Protein AF-0000000066456405 (afdb_homodimer)

Sequence (194 aa):
MWIGWLEFDVLLGDVRSLKQKRSVTRPLVAELQRKFSVSAAETGSHDLYRRAGIGVAVVSGDRSHAVDVLDNAERLVAAHPEFELLSVRRGLHRTDDMWIGWLEFDVLLGDVRSLKQKRSVTRPLVAELQRKFSVSAAETGSHDLYRRAGIGVAVVSGDRSHAVDVLDNAERLVAAHPEFELLSVRRGLHRTDD

Foldseek 3Di:
DKKKKKKFKKFFDPFDDLVSLCVVVVVLQVCLCVVQVWHKDFDDPSVPRGITIMMTMDDDPDQVSRVVSVVVSVVSQCPDPRIHTDDMDMDMDDPVD/DKKKKKKFKKFFDPWDDLVSLCVVVVVLQVCLCVVQVWHKDFDDPSVPRGITIMMTMDDDPDQVSRVVSVVVNVVSQCPDPRIHTPDMDMDMDDPVD

pLDDT: mean 97.07, std 3.23, range [73.56, 98.94]

Structure (mmCIF, N/CA/C/O backbone):
data_AF-0000000066456405-model_v1
#
loop_
_entity.id
_entity.type
_entity.pdbx_description
1 polymer 'DUF503 domain-containing protein'
#
loop_
_atom_site.group_PDB
_atom_site.id
_atom_site.type_symbol
_atom_site.label_atom_id
_atom_site.label_alt_id
_atom_site.label_comp_id
_atom_site.label_asym_id
_atom_site.label_entity_id
_atom_site.label_seq_id
_atom_site.pdbx_PDB_ins_code
_atom_site.Cartn_x
_atom_site.Cartn_y
_atom_site.Cartn_z
_atom_site.occupancy
_atom_site.B_iso_or_equiv
_atom_site.auth_seq_id
_atom_site.auth_comp_id
_atom_site.auth_asym_id
_atom_site.auth_atom_id
_atom_site.pdbx_PDB_model_num
ATOM 1 N N . MET A 1 1 ? -3.396 5.125 12.961 1 96.81 1 MET A N 1
ATOM 2 C CA . MET A 1 1 ? -3.549 4.668 11.578 1 96.81 1 MET A CA 1
ATOM 3 C C . MET A 1 1 ? -3.764 3.158 11.531 1 96.81 1 MET A C 1
ATOM 5 O O . MET A 1 1 ? -3.172 2.416 12.32 1 96.81 1 MET A O 1
ATOM 9 N N . TRP A 1 2 ? -4.727 2.707 10.609 1 98.19 2 TRP A N 1
ATOM 10 C CA . TRP A 1 2 ? -4.949 1.286 10.367 1 98.19 2 TRP A CA 1
ATOM 11 C C . TRP A 1 2 ? -4.082 0.788 9.219 1 98.19 2 TRP A C 1
ATOM 13 O O . TRP A 1 2 ? -3.947 1.467 8.195 1 98.19 2 TRP A O 1
ATOM 23 N N . ILE A 1 3 ? -3.512 -0.379 9.383 1 98.5 3 ILE A N 1
ATOM 24 C CA . ILE A 1 3 ? -2.801 -1.082 8.32 1 98.5 3 ILE A CA 1
ATOM 25 C C . ILE A 1 3 ? -3.438 -2.451 8.086 1 98.5 3 ILE A C 1
ATOM 27 O O . ILE A 1 3 ? -3.609 -3.229 9.031 1 98.5 3 ILE A O 1
ATOM 31 N N . GLY A 1 4 ? -3.838 -2.703 6.941 1 98.75 4 GLY A N 1
ATOM 32 C CA . GLY A 1 4 ? -4.332 -4.012 6.539 1 98.75 4 GLY A CA 1
ATOM 33 C C . GLY A 1 4 ? -3.477 -4.668 5.473 1 98.75 4 GLY A C 1
ATOM 34 O O . GLY A 1 4 ? -2.828 -3.984 4.68 1 98.75 4 GLY A O 1
ATOM 35 N N . TRP A 1 5 ? -3.496 -5.98 5.516 1 98.75 5 TRP A N 1
ATOM 36 C CA . TRP A 1 5 ? -2.75 -6.676 4.473 1 98.75 5 TRP A CA 1
ATOM 37 C C . TRP A 1 5 ? -3.393 -8.016 4.141 1 98.75 5 TRP A C 1
ATOM 39 O O . TRP A 1 5 ? -4.164 -8.555 4.938 1 98.75 5 TRP A O 1
ATOM 49 N N . LEU A 1 6 ? -3.162 -8.461 2.947 1 98.81 6 LEU A N 1
ATOM 50 C CA . LEU A 1 6 ? -3.492 -9.789 2.432 1 98.81 6 LEU A CA 1
ATOM 51 C C . LEU A 1 6 ? -2.256 -10.477 1.862 1 98.81 6 LEU A C 1
ATOM 53 O O . LEU A 1 6 ? -1.406 -9.828 1.248 1 98.81 6 LEU A O 1
ATOM 57 N N . GLU A 1 7 ? -2.156 -11.703 2.09 1 98.81 7 GLU A N 1
ATOM 58 C CA . GLU A 1 7 ? -1.188 -12.578 1.432 1 98.81 7 GLU A CA 1
ATOM 59 C C . GLU A 1 7 ? -1.88 -13.75 0.739 1 98.81 7 GLU A C 1
ATOM 61 O O . GLU A 1 7 ? -2.453 -14.617 1.4 1 98.81 7 GLU A O 1
ATOM 66 N N . PHE A 1 8 ? -1.771 -13.773 -0.572 1 98.75 8 PHE A N 1
ATOM 67 C CA . PHE A 1 8 ? -2.41 -14.812 -1.374 1 98.75 8 PHE A CA 1
ATOM 68 C C . PHE A 1 8 ? -1.399 -15.867 -1.806 1 98.75 8 PHE A C 1
ATOM 70 O O . PHE A 1 8 ? -0.26 -15.539 -2.143 1 98.75 8 PHE A O 1
ATOM 77 N N . ASP A 1 9 ? -1.864 -17.078 -1.801 1 98.62 9 ASP A N 1
ATOM 78 C CA . ASP A 1 9 ? -1.237 -18.172 -2.537 1 98.62 9 ASP A CA 1
ATOM 79 C C . ASP A 1 9 ? -2.094 -18.594 -3.727 1 98.62 9 ASP A C 1
ATOM 81 O O . ASP A 1 9 ? -3.24 -19.016 -3.555 1 98.62 9 ASP A O 1
ATOM 85 N N . VAL A 1 10 ? -1.478 -18.531 -4.949 1 98.5 10 VAL A N 1
ATOM 86 C CA . VAL A 1 10 ? -2.305 -18.781 -6.125 1 98.5 10 VAL A CA 1
ATOM 87 C C . VAL A 1 10 ? -1.61 -19.781 -7.043 1 98.5 10 VAL A C 1
ATOM 89 O O . VAL A 1 10 ? -0.38 -19.812 -7.117 1 98.5 10 VAL A O 1
ATOM 92 N N . LEU A 1 11 ? -2.363 -20.562 -7.664 1 98.25 11 LEU A N 1
ATOM 93 C CA . LEU A 1 11 ? -1.929 -21.5 -8.695 1 98.25 11 LEU A CA 1
ATOM 94 C C . LEU A 1 11 ? -2.207 -20.938 -10.086 1 98.25 11 LEU A C 1
ATOM 96 O O . LEU A 1 11 ? -3.309 -20.453 -10.359 1 98.25 11 LEU A O 1
ATOM 100 N N . LEU A 1 12 ? -1.153 -20.953 -10.875 1 96.31 12 LEU A N 1
ATOM 101 C CA . LEU A 1 12 ? -1.3 -20.5 -12.258 1 96.31 12 LEU A CA 1
ATOM 102 C C . LEU A 1 12 ? -1.563 -21.672 -13.188 1 96.31 12 LEU A C 1
ATOM 104 O O . LEU A 1 12 ? -1.158 -22.797 -12.906 1 96.31 12 LEU A O 1
ATOM 108 N N . GLY A 1 13 ? -2.256 -21.438 -14.266 1 91.69 13 GLY A N 1
ATOM 109 C CA . GLY A 1 13 ? -2.59 -22.453 -15.242 1 91.69 13 GLY A CA 1
ATOM 110 C C . GLY A 1 13 ? -1.395 -22.922 -16.062 1 91.69 13 GLY A C 1
ATOM 111 O O . GLY A 1 13 ? -0.366 -23.297 -15.508 1 91.69 13 GLY A O 1
ATOM 112 N N . ASP A 1 14 ? -1.433 -22.812 -17.375 1 92.44 14 ASP A N 1
ATOM 113 C CA . ASP A 1 14 ? -0.448 -23.375 -18.312 1 92.44 14 ASP A CA 1
ATOM 114 C C . ASP A 1 14 ? 0.722 -22.406 -18.5 1 92.44 14 ASP A C 1
ATOM 116 O O . ASP A 1 14 ? 0.883 -21.828 -19.578 1 92.44 14 ASP A O 1
ATOM 120 N N . VAL A 1 15 ? 1.498 -22.25 -17.516 1 96.12 15 VAL A N 1
ATOM 121 C CA . VAL A 1 15 ? 2.697 -21.422 -17.531 1 96.12 15 VAL A CA 1
ATOM 122 C C . VAL A 1 15 ? 3.939 -22.312 -17.469 1 96.12 15 VAL A C 1
ATOM 124 O O . VAL A 1 15 ? 4.016 -23.234 -16.641 1 96.12 15 VAL A O 1
ATOM 127 N N . ARG A 1 16 ? 4.953 -22.016 -18.297 1 96.19 16 ARG A N 1
ATOM 128 C CA . ARG A 1 16 ? 6.078 -22.938 -18.422 1 96.19 16 ARG A CA 1
ATOM 129 C C . ARG A 1 16 ? 7.406 -22.203 -18.312 1 96.19 16 ARG A C 1
ATOM 131 O O . ARG A 1 16 ? 8.469 -22.781 -18.562 1 96.19 16 ARG A O 1
ATOM 138 N N . SER A 1 17 ? 7.32 -20.922 -18.047 1 97.19 17 SER A N 1
ATOM 139 C CA . SER A 1 17 ? 8.531 -20.141 -17.844 1 97.19 17 SER A CA 1
ATOM 140 C C . SER A 1 17 ? 8.289 -18.984 -16.875 1 97.19 17 SER A C 1
ATOM 142 O O . SER A 1 17 ? 7.145 -18.594 -16.641 1 97.19 17 SER A O 1
ATOM 144 N N . LEU A 1 18 ? 9.375 -18.484 -16.375 1 96.56 18 LEU A N 1
ATOM 145 C CA . LEU A 1 18 ? 9.266 -17.344 -15.461 1 96.56 18 LEU A CA 1
ATOM 146 C C . LEU A 1 18 ? 8.781 -16.109 -16.203 1 96.56 18 LEU A C 1
ATOM 148 O O . LEU A 1 18 ? 8.07 -15.273 -15.641 1 96.56 18 LEU A O 1
ATOM 152 N N . LYS A 1 19 ? 9.258 -16.031 -17.422 1 96.75 19 LYS A N 1
ATOM 153 C CA . LYS A 1 19 ? 8.789 -14.922 -18.25 1 96.75 19 LYS A CA 1
ATOM 154 C C . LYS A 1 19 ? 7.27 -14.969 -18.406 1 96.75 19 LYS A C 1
ATOM 156 O O . LYS A 1 19 ? 6.598 -13.938 -18.281 1 96.75 19 LYS A O 1
ATOM 161 N N . GLN A 1 20 ? 6.734 -16.141 -18.703 1 97.06 20 GLN A N 1
ATOM 162 C CA . GLN A 1 20 ? 5.289 -16.297 -18.812 1 97.06 20 GLN A CA 1
ATOM 163 C C . GLN A 1 20 ? 4.594 -16.031 -17.484 1 97.06 20 GLN A C 1
ATOM 165 O O . GLN A 1 20 ? 3.529 -15.414 -17.453 1 97.06 20 GLN A O 1
ATOM 170 N N . LYS A 1 21 ? 5.152 -16.531 -16.422 1 97.31 21 LYS A N 1
ATOM 171 C CA . LYS A 1 21 ? 4.609 -16.25 -15.102 1 97.31 21 LYS A CA 1
ATOM 172 C C . LYS A 1 21 ? 4.441 -14.75 -14.875 1 97.31 21 LYS A C 1
ATOM 174 O O . LYS A 1 21 ? 3.367 -14.297 -14.469 1 97.31 21 LYS A O 1
ATOM 179 N N . ARG A 1 22 ? 5.461 -14 -15.18 1 96.62 22 ARG A N 1
ATOM 180 C CA . ARG A 1 22 ? 5.434 -12.555 -14.992 1 96.62 22 ARG A CA 1
ATOM 181 C C . ARG A 1 22 ? 4.352 -11.906 -15.844 1 96.62 22 ARG A C 1
ATOM 183 O O . ARG A 1 22 ? 3.707 -10.945 -15.422 1 96.62 22 ARG A O 1
ATOM 190 N N . SER A 1 23 ? 4.137 -12.43 -17 1 96.88 23 SER A N 1
ATOM 191 C CA . SER A 1 23 ? 3.162 -11.867 -17.922 1 96.88 23 SER A CA 1
ATOM 192 C C . SER A 1 23 ? 1.738 -12.047 -17.422 1 96.88 23 SER A C 1
ATOM 194 O O . SER A 1 23 ? 0.821 -11.344 -17.844 1 96.88 23 SER A O 1
ATOM 196 N N . VAL A 1 24 ? 1.562 -12.961 -16.516 1 95.88 24 VAL A N 1
ATOM 197 C CA . VAL A 1 24 ? 0.235 -13.211 -15.969 1 95.88 24 VAL A CA 1
ATOM 198 C C . VAL A 1 24 ? 0.09 -12.508 -14.625 1 95.88 24 VAL A C 1
ATOM 200 O O . VAL A 1 24 ? -0.979 -11.984 -14.297 1 95.88 24 VAL A O 1
ATOM 203 N N . THR A 1 25 ? 1.149 -12.461 -13.844 1 97.44 25 THR A N 1
ATOM 204 C CA . THR A 1 25 ? 1.05 -11.914 -12.492 1 97.44 25 THR A CA 1
ATOM 205 C C . THR A 1 25 ? 1.091 -10.391 -12.516 1 97.44 25 THR A C 1
ATOM 207 O O . THR A 1 25 ? 0.423 -9.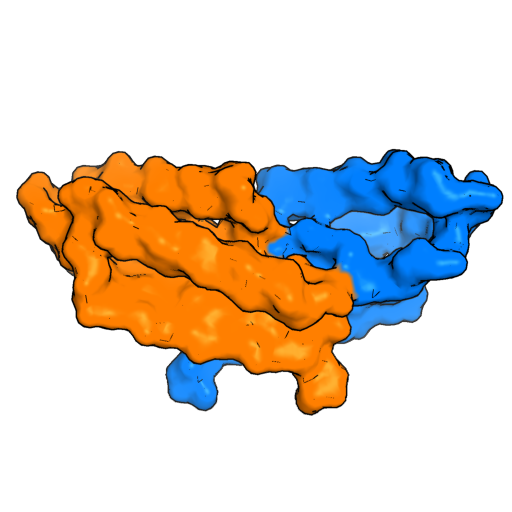734 -11.719 1 97.44 25 THR A O 1
ATOM 210 N N . ARG A 1 26 ? 1.82 -9.828 -13.453 1 97.69 26 ARG A N 1
ATOM 211 C CA . ARG A 1 26 ? 2.023 -8.383 -13.484 1 97.69 26 ARG A CA 1
ATOM 212 C C . ARG A 1 26 ? 0.708 -7.652 -13.727 1 97.69 26 ARG A C 1
ATOM 214 O O . ARG A 1 26 ? 0.415 -6.656 -13.062 1 97.69 26 ARG A O 1
ATOM 221 N N . PRO A 1 27 ? -0.14 -8.18 -14.633 1 97.44 27 PRO A N 1
ATOM 222 C CA . PRO A 1 27 ? -1.425 -7.5 -14.82 1 97.44 27 PRO A CA 1
ATOM 223 C C . PRO A 1 27 ? -2.311 -7.559 -13.578 1 97.44 27 PRO A C 1
ATOM 225 O O . PRO A 1 27 ? -3.033 -6.605 -13.289 1 97.44 27 PRO A O 1
ATOM 228 N N . LEU A 1 28 ? -2.287 -8.609 -12.906 1 97.81 28 LEU A N 1
ATOM 229 C CA . LEU A 1 28 ? -3.066 -8.734 -11.68 1 97.81 28 LEU A CA 1
ATOM 230 C C . LEU A 1 28 ? -2.596 -7.73 -10.633 1 97.81 28 LEU A C 1
ATOM 232 O O . LEU A 1 28 ? -3.412 -7.039 -10.023 1 97.81 28 LEU A O 1
ATOM 236 N N . VAL A 1 29 ? -1.277 -7.668 -10.422 1 98.5 29 VAL A N 1
ATOM 237 C CA . VAL A 1 29 ? -0.685 -6.738 -9.461 1 98.5 29 VAL A CA 1
ATOM 238 C C . VAL A 1 29 ? -1.062 -5.305 -9.836 1 98.5 29 VAL A C 1
ATOM 240 O O . VAL A 1 29 ? -1.509 -4.535 -8.984 1 98.5 29 VAL A O 1
ATOM 243 N N . ALA A 1 30 ? -0.934 -5.027 -11.086 1 98.31 30 ALA A N 1
ATOM 244 C CA . ALA A 1 30 ? -1.257 -3.688 -11.57 1 98.31 30 ALA A CA 1
ATOM 245 C C . ALA A 1 30 ? -2.732 -3.367 -11.352 1 98.31 30 ALA A C 1
ATOM 247 O O . ALA A 1 30 ? -3.08 -2.246 -10.969 1 98.31 30 ALA A O 1
ATOM 248 N N . GLU A 1 31 ? -3.533 -4.297 -11.617 1 98.06 31 GLU A N 1
ATOM 249 C CA . GLU A 1 31 ? -4.969 -4.098 -11.445 1 98.06 31 GLU A CA 1
ATOM 250 C C . GLU A 1 31 ? -5.312 -3.812 -9.984 1 98.06 31 GLU A C 1
ATOM 252 O O . GLU A 1 31 ? -6.094 -2.906 -9.688 1 98.06 31 GLU A O 1
ATOM 257 N N . LEU A 1 32 ? -4.762 -4.539 -9.102 1 98.62 32 LEU A N 1
ATOM 258 C CA . LEU A 1 32 ? -4.969 -4.328 -7.672 1 98.62 32 LEU A CA 1
ATOM 259 C C . LEU A 1 32 ? -4.555 -2.92 -7.262 1 98.62 32 LEU A C 1
ATOM 261 O O . LEU A 1 32 ? -5.301 -2.225 -6.57 1 98.62 32 LEU A O 1
ATOM 265 N N . GLN A 1 33 ? -3.375 -2.535 -7.703 1 98.56 33 GLN A N 1
ATOM 266 C CA . GLN A 1 33 ? -2.846 -1.216 -7.375 1 98.56 33 GLN A CA 1
ATOM 267 C C . GLN A 1 33 ? -3.758 -0.111 -7.898 1 98.56 33 GLN A C 1
ATOM 269 O O . GLN A 1 33 ? -4.082 0.83 -7.168 1 98.56 33 GLN A O 1
ATOM 274 N N . ARG A 1 34 ? -4.211 -0.268 -9.086 1 96.75 34 ARG A N 1
ATOM 275 C CA . ARG A 1 34 ? -4.988 0.767 -9.758 1 96.75 34 ARG A CA 1
ATOM 276 C C . ARG A 1 34 ? -6.398 0.851 -9.18 1 96.75 34 ARG A C 1
ATOM 278 O O . ARG A 1 34 ? -6.906 1.945 -8.922 1 96.75 34 ARG A O 1
ATOM 285 N N . LYS A 1 35 ? -6.957 -0.253 -8.922 1 97.81 35 LYS A N 1
ATOM 286 C CA . LYS A 1 35 ? -8.367 -0.297 -8.547 1 97.81 35 LYS A CA 1
ATOM 287 C C . LYS A 1 35 ? -8.555 0.109 -7.086 1 97.81 35 LYS A C 1
ATOM 289 O O . LYS A 1 35 ? -9.57 0.721 -6.734 1 97.81 35 LYS A O 1
ATOM 294 N N . PHE A 1 36 ? -7.508 -0.201 -6.316 1 98.5 36 PHE A N 1
ATOM 295 C CA . PHE A 1 36 ? -7.797 -0.078 -4.891 1 98.5 36 PHE A CA 1
ATOM 296 C C . PHE A 1 36 ? -6.797 0.849 -4.211 1 98.5 36 PHE A C 1
ATOM 298 O O . PHE A 1 36 ? -6.871 1.076 -3.004 1 98.5 36 PHE A O 1
ATOM 305 N N . SER A 1 37 ? -5.789 1.411 -4.926 1 97.75 37 SER A N 1
ATOM 306 C CA . SER A 1 37 ? -4.75 2.283 -4.387 1 97.75 37 SER A CA 1
ATOM 307 C C . SER A 1 37 ? -3.984 1.6 -3.26 1 97.75 37 SER A C 1
ATOM 309 O O . SER A 1 37 ? -3.777 2.189 -2.197 1 97.75 37 SER A O 1
ATOM 311 N N . VAL A 1 38 ? -3.648 0.344 -3.504 1 98.88 38 VAL A N 1
ATOM 312 C CA . VAL A 1 38 ? -2.922 -0.472 -2.537 1 98.88 38 VAL A CA 1
ATOM 313 C C . VAL A 1 38 ? -1.487 -0.686 -3.014 1 98.88 38 VAL A C 1
ATOM 315 O O . VAL A 1 38 ? -1.179 -0.475 -4.188 1 98.88 38 VAL A O 1
ATOM 318 N N . SER A 1 39 ? -0.668 -0.994 -2.068 1 98.94 39 SER A N 1
ATOM 319 C CA . SER A 1 39 ? 0.559 -1.681 -2.459 1 98.94 39 SER A CA 1
ATOM 320 C C . SER A 1 39 ? 0.285 -3.137 -2.824 1 98.94 39 SER A C 1
ATOM 322 O O . SER A 1 39 ? -0.413 -3.844 -2.096 1 98.94 39 SER A O 1
ATOM 324 N N . ALA A 1 40 ? 0.788 -3.562 -3.883 1 98.94 40 ALA A N 1
ATOM 325 C CA . ALA A 1 40 ? 0.679 -4.961 -4.289 1 98.94 40 ALA A CA 1
ATOM 326 C C . ALA A 1 40 ? 1.95 -5.426 -4.996 1 98.94 40 ALA A C 1
ATOM 328 O O . ALA A 1 40 ? 2.598 -4.648 -5.699 1 98.94 40 ALA A O 1
ATOM 329 N N . ALA A 1 41 ? 2.256 -6.641 -4.848 1 98.75 41 ALA A N 1
ATOM 330 C CA . ALA A 1 41 ? 3.439 -7.219 -5.477 1 98.75 41 ALA A CA 1
ATOM 331 C C . ALA A 1 41 ? 3.404 -8.742 -5.418 1 98.75 41 ALA A C 1
ATOM 333 O O . ALA A 1 41 ? 2.697 -9.32 -4.594 1 98.75 41 ALA A O 1
ATOM 334 N N . GLU A 1 42 ? 4.109 -9.32 -6.391 1 98.62 42 GLU A N 1
ATOM 335 C CA . GLU A 1 42 ? 4.473 -10.719 -6.152 1 98.62 42 GLU A CA 1
ATOM 336 C C . GLU A 1 42 ? 5.488 -10.836 -5.02 1 98.62 42 GLU A C 1
ATOM 338 O O . GLU A 1 42 ? 6.555 -10.227 -5.07 1 98.62 42 GLU A O 1
ATOM 343 N N . THR A 1 43 ? 5.184 -11.688 -4.012 1 98.31 43 THR A N 1
ATOM 344 C CA . THR A 1 43 ? 5.988 -11.672 -2.795 1 98.31 43 THR A CA 1
ATOM 345 C C . THR A 1 43 ? 6.5 -13.07 -2.465 1 98.31 43 THR A C 1
ATOM 347 O O . THR A 1 43 ? 7.219 -13.258 -1.479 1 98.31 43 THR A O 1
ATOM 350 N N . GLY A 1 44 ? 6.098 -14.023 -3.188 1 97.31 44 GLY A N 1
ATOM 351 C CA . GLY A 1 44 ? 6.551 -15.375 -2.912 1 97.31 44 GLY A CA 1
ATOM 352 C C . GLY A 1 44 ? 6.488 -16.281 -4.125 1 97.31 44 GLY A C 1
ATOM 353 O O . GLY A 1 44 ? 5.965 -15.898 -5.172 1 97.31 44 GLY A O 1
ATOM 354 N N . SER A 1 45 ? 7.215 -17.438 -4.027 1 97.12 45 SER A N 1
ATOM 355 C CA . SER A 1 45 ? 7.211 -18.5 -5.027 1 97.12 45 SER A CA 1
ATOM 356 C C . SER A 1 45 ? 7.852 -18.031 -6.332 1 97.12 45 SER A C 1
ATOM 358 O O . SER A 1 45 ? 7.355 -18.344 -7.418 1 97.12 45 SER A O 1
ATOM 360 N N . HIS A 1 46 ? 8.875 -17.297 -6.219 1 94.44 46 HIS A N 1
ATOM 361 C CA . HIS A 1 46 ? 9.445 -16.625 -7.383 1 94.44 46 HIS A CA 1
ATOM 362 C C . HIS A 1 46 ? 10.102 -17.641 -8.32 1 94.44 46 HIS A C 1
ATOM 364 O O . HIS A 1 46 ? 10.172 -17.406 -9.531 1 94.44 46 HIS A O 1
ATOM 370 N N . ASP A 1 47 ? 10.531 -18.719 -7.816 1 93.31 47 ASP A N 1
ATOM 371 C CA . ASP A 1 47 ? 11.266 -19.688 -8.633 1 93.31 47 ASP A CA 1
ATOM 372 C C . ASP A 1 47 ? 10.344 -20.797 -9.125 1 93.31 47 ASP A C 1
ATOM 374 O O . ASP A 1 47 ? 10.805 -21.766 -9.742 1 93.31 47 ASP A O 1
ATOM 378 N N . LEU A 1 48 ? 9.07 -20.75 -8.773 1 95.25 48 LEU A N 1
ATOM 379 C CA . LEU A 1 48 ? 8.07 -21.703 -9.242 1 95.25 48 LEU A CA 1
ATOM 380 C C . LEU A 1 48 ? 7.219 -21.094 -10.352 1 95.25 48 LEU A C 1
ATOM 382 O O . LEU A 1 48 ? 6.609 -20.031 -10.164 1 95.25 48 LEU A O 1
ATOM 386 N N . TYR A 1 49 ? 7.16 -21.734 -11.539 1 94.62 49 TYR A N 1
ATOM 387 C CA . TYR A 1 49 ? 6.512 -21.141 -12.695 1 94.62 49 TYR A CA 1
ATOM 388 C C . TYR A 1 49 ? 5 -21.078 -12.508 1 94.62 49 TYR A C 1
ATOM 390 O O . TYR A 1 49 ? 4.355 -20.109 -12.922 1 94.62 49 TYR A O 1
ATOM 398 N N . ARG A 1 50 ? 4.379 -22.094 -11.703 1 96.31 50 ARG A N 1
ATOM 399 C CA . ARG A 1 50 ? 2.92 -22.141 -11.688 1 96.31 50 ARG A CA 1
ATOM 400 C C . ARG A 1 50 ? 2.373 -21.75 -10.32 1 96.31 50 ARG A C 1
ATOM 402 O O . ARG A 1 50 ? 1.217 -22.031 -10 1 96.31 50 ARG A O 1
ATOM 409 N N . ARG A 1 51 ? 3.209 -21.203 -9.445 1 97.31 51 ARG A N 1
ATOM 410 C CA . ARG A 1 51 ? 2.814 -20.719 -8.125 1 97.31 51 ARG A CA 1
ATOM 411 C C . ARG A 1 51 ? 3.273 -19.281 -7.914 1 97.31 51 ARG A C 1
ATOM 413 O O . ARG A 1 51 ? 4.352 -18.891 -8.367 1 97.31 51 ARG A O 1
ATOM 420 N N . ALA A 1 52 ? 2.414 -18.562 -7.316 1 98.12 52 ALA A N 1
ATOM 421 C CA . ALA A 1 52 ? 2.816 -17.203 -6.996 1 98.12 52 ALA A CA 1
ATOM 422 C C . ALA A 1 52 ? 2.23 -16.75 -5.66 1 98.12 52 ALA A C 1
ATOM 424 O O . ALA A 1 52 ? 1.103 -17.109 -5.316 1 98.12 52 ALA A O 1
ATOM 425 N N . GLY A 1 53 ? 3.012 -16.109 -4.902 1 98.44 53 GLY A N 1
ATOM 426 C CA . GLY A 1 53 ? 2.537 -15.336 -3.768 1 98.44 53 GLY A CA 1
ATOM 427 C C . GLY A 1 53 ? 2.295 -13.875 -4.102 1 98.44 53 GLY A C 1
ATOM 428 O O . GLY A 1 53 ? 3.184 -13.195 -4.621 1 98.44 53 GLY A O 1
ATOM 429 N N . ILE A 1 54 ? 1.097 -13.375 -3.854 1 98.69 54 ILE A N 1
ATOM 430 C CA . ILE A 1 54 ? 0.752 -11.977 -4.082 1 98.69 54 ILE A CA 1
ATOM 431 C C . ILE A 1 54 ? 0.451 -11.289 -2.75 1 98.69 54 ILE A C 1
ATOM 433 O O . ILE A 1 54 ? -0.373 -11.773 -1.971 1 98.69 54 ILE A O 1
ATOM 437 N N . GLY A 1 55 ? 1.139 -10.258 -2.488 1 98.88 55 GLY A N 1
ATOM 438 C CA . GLY A 1 55 ? 0.902 -9.453 -1.301 1 98.88 55 GLY A CA 1
ATOM 439 C C . GLY A 1 55 ? 0.166 -8.164 -1.594 1 98.88 55 GLY A C 1
ATOM 440 O O . GLY A 1 55 ? 0.344 -7.566 -2.66 1 98.88 55 GLY A O 1
ATOM 441 N N . VAL A 1 56 ? -0.661 -7.715 -0.686 1 98.94 56 VAL A N 1
ATOM 442 C CA . VAL A 1 56 ? -1.396 -6.453 -0.748 1 98.94 56 VAL A CA 1
ATOM 443 C C . VAL A 1 56 ? -1.333 -5.75 0.606 1 98.94 56 VAL A C 1
ATOM 445 O O . VAL A 1 56 ? -1.474 -6.391 1.651 1 98.94 56 VAL A O 1
ATOM 448 N N . ALA A 1 57 ? -1.161 -4.488 0.613 1 98.94 57 ALA A N 1
ATOM 449 C CA . ALA A 1 57 ? -1.259 -3.709 1.845 1 98.94 57 ALA A CA 1
ATOM 450 C C . ALA A 1 57 ? -2.016 -2.406 1.61 1 98.94 57 ALA A C 1
ATOM 452 O O . ALA A 1 57 ? -1.943 -1.825 0.525 1 98.94 57 ALA A O 1
ATOM 453 N N . VAL A 1 58 ? -2.662 -1.934 2.666 1 98.88 58 VAL A N 1
ATOM 454 C CA . VAL A 1 58 ? -3.412 -0.683 2.611 1 98.88 58 VAL A CA 1
ATOM 455 C C . VAL A 1 58 ? -3.27 0.065 3.936 1 98.88 58 VAL A C 1
ATOM 457 O O . VAL A 1 58 ? -3.217 -0.553 5 1 98.88 58 VAL A O 1
ATOM 460 N N . VAL A 1 59 ? -3.236 1.361 3.855 1 98.88 59 VAL A N 1
ATOM 461 C CA . VAL A 1 59 ? -3.361 2.213 5.035 1 98.88 59 VAL A CA 1
ATOM 462 C C . VAL A 1 59 ? -4.664 3.01 4.957 1 98.88 59 VAL A C 1
ATOM 464 O O . VAL A 1 59 ? -5.16 3.295 3.867 1 98.88 59 VAL A O 1
ATOM 467 N N . SER A 1 60 ? -5.191 3.293 6.109 1 98.69 60 SER A N 1
ATOM 468 C CA . SER A 1 60 ? -6.414 4.086 6.203 1 98.69 60 SER A CA 1
ATOM 469 C C . SER A 1 60 ? -6.539 4.75 7.57 1 98.69 60 SER A C 1
ATOM 471 O O . SER A 1 60 ? -6.023 4.238 8.562 1 98.69 60 SER A O 1
ATOM 473 N N . GLY A 1 61 ? -7.188 5.828 7.594 1 97.69 61 GLY A N 1
ATOM 474 C CA . GLY A 1 61 ? -7.578 6.43 8.859 1 97.69 61 GLY A CA 1
ATOM 475 C C . GLY A 1 61 ? -8.805 5.785 9.477 1 97.69 61 GLY A C 1
ATOM 476 O O . GLY A 1 61 ? -9.125 6.023 10.641 1 97.69 61 GLY A O 1
ATOM 477 N N . ASP A 1 62 ? -9.445 4.957 8.68 1 97 62 ASP A N 1
ATOM 478 C CA . ASP A 1 62 ? -10.719 4.34 9.039 1 97 62 ASP A CA 1
ATOM 479 C C . ASP A 1 62 ? -10.648 2.82 8.898 1 97 62 ASP A C 1
ATOM 481 O O . ASP A 1 62 ? -10.297 2.305 7.836 1 97 62 ASP A O 1
ATOM 485 N N . ARG A 1 63 ? -10.953 2.113 9.984 1 97.69 63 ARG A N 1
ATOM 486 C CA . ARG A 1 63 ? -10.906 0.655 9.984 1 97.69 63 ARG A CA 1
ATOM 487 C C . ARG A 1 63 ? -11.836 0.081 8.914 1 97.69 63 ARG A C 1
ATOM 489 O O . ARG A 1 63 ? -11.461 -0.853 8.203 1 97.69 63 ARG A O 1
ATOM 496 N N . SER A 1 64 ? -13.102 0.576 8.945 1 98.44 64 SER A N 1
ATOM 497 C CA . SER A 1 64 ? -14.109 0.038 8.031 1 98.44 64 SER A CA 1
ATOM 498 C C . SER A 1 64 ? -13.664 0.172 6.578 1 98.44 64 SER A C 1
ATOM 500 O O . SER A 1 64 ? -13.898 -0.725 5.77 1 98.44 64 SER A O 1
ATOM 502 N N . HIS A 1 65 ? -13.016 1.303 6.258 1 98.25 65 HIS A N 1
ATOM 503 C CA . HIS A 1 65 ? -12.516 1.476 4.898 1 98.25 65 HIS A CA 1
ATOM 504 C C . HIS A 1 65 ? -11.438 0.451 4.578 1 98.25 65 HIS A C 1
ATOM 506 O O . HIS A 1 65 ? -11.438 -0.144 3.496 1 98.25 65 HIS A O 1
ATOM 512 N N . ALA A 1 66 ? -10.516 0.231 5.488 1 98.69 66 ALA A N 1
ATOM 513 C CA . ALA A 1 66 ? -9.477 -0.771 5.277 1 98.69 66 ALA A CA 1
ATOM 514 C C . ALA A 1 66 ? -10.078 -2.15 5.043 1 98.69 66 ALA A C 1
ATOM 516 O O . ALA A 1 66 ? -9.672 -2.867 4.125 1 98.69 66 ALA A O 1
ATOM 517 N N . VAL A 1 67 ? -11.047 -2.533 5.84 1 98.81 67 VAL A N 1
ATOM 518 C CA . VAL A 1 67 ? -11.719 -3.824 5.723 1 98.81 67 VAL A CA 1
ATOM 519 C C . VAL A 1 67 ? -12.367 -3.949 4.348 1 98.81 67 VAL A C 1
ATOM 521 O O . VAL A 1 67 ? -12.211 -4.969 3.672 1 98.81 67 VAL A O 1
ATOM 524 N N . ASP A 1 68 ? -13.078 -2.885 3.947 1 98.88 68 ASP A N 1
ATOM 525 C CA . ASP A 1 68 ? -13.742 -2.885 2.648 1 98.88 68 ASP A CA 1
ATOM 526 C C . ASP A 1 68 ? -12.742 -3.1 1.516 1 98.88 68 ASP A C 1
ATOM 528 O O . ASP A 1 68 ? -13 -3.873 0.59 1 98.88 68 ASP A O 1
ATOM 532 N N . VAL A 1 69 ? -11.633 -2.342 1.536 1 98.81 69 VAL A N 1
ATOM 533 C CA . VAL A 1 69 ? -10.602 -2.453 0.512 1 98.81 69 VAL A CA 1
ATOM 534 C C . VAL A 1 69 ? -10.062 -3.881 0.478 1 98.81 69 VAL A C 1
ATOM 536 O O . VAL A 1 69 ? -9.93 -4.477 -0.595 1 98.81 69 VAL A O 1
ATOM 539 N N . LEU A 1 70 ? -9.766 -4.473 1.638 1 98.88 70 LEU A N 1
ATOM 540 C CA . LEU A 1 70 ? -9.234 -5.828 1.701 1 98.88 70 LEU A CA 1
ATOM 541 C C . LEU A 1 70 ? -10.25 -6.836 1.164 1 98.88 70 LEU A C 1
ATOM 543 O O . LEU A 1 70 ? -9.891 -7.758 0.433 1 98.88 70 LEU A O 1
ATOM 547 N N . ASP A 1 71 ? -11.508 -6.652 1.543 1 98.88 71 ASP A N 1
ATOM 548 C CA . ASP A 1 71 ? -12.562 -7.539 1.051 1 98.88 71 ASP A CA 1
ATOM 549 C C . ASP A 1 71 ? -12.641 -7.5 -0.474 1 98.88 71 ASP A C 1
ATOM 551 O O . ASP A 1 71 ? -12.734 -8.547 -1.122 1 98.88 71 ASP A O 1
ATOM 555 N N . ASN A 1 72 ? -12.586 -6.344 -1.017 1 98.81 72 ASN A N 1
ATOM 556 C CA . ASN A 1 72 ? -12.695 -6.18 -2.463 1 98.81 72 ASN A CA 1
ATOM 557 C C . ASN A 1 72 ? -11.477 -6.75 -3.184 1 98.81 72 ASN A C 1
ATOM 559 O O . ASN A 1 72 ? -11.609 -7.359 -4.246 1 98.81 72 ASN A O 1
ATOM 563 N N . ALA A 1 73 ? -10.32 -6.52 -2.635 1 98.81 73 ALA A N 1
ATOM 564 C CA . ALA A 1 73 ? -9.109 -7.094 -3.203 1 98.81 73 ALA A CA 1
ATOM 565 C C . ALA A 1 73 ? -9.164 -8.617 -3.197 1 98.81 73 ALA A C 1
ATOM 567 O O . ALA A 1 73 ? -8.789 -9.266 -4.176 1 98.81 73 ALA A O 1
ATOM 568 N N . GLU A 1 74 ? -9.625 -9.156 -2.092 1 98.75 74 GLU A N 1
ATOM 569 C CA . GLU A 1 74 ? -9.773 -10.609 -1.986 1 98.75 74 GLU A CA 1
ATOM 570 C C . GLU A 1 74 ? -10.742 -11.141 -3.035 1 98.75 74 GLU A C 1
ATOM 572 O O . GLU A 1 74 ? -10.469 -12.164 -3.674 1 98.75 74 GLU A O 1
ATOM 577 N N . ARG A 1 75 ? -11.82 -10.445 -3.201 1 98.44 75 ARG A N 1
ATOM 578 C CA . ARG A 1 75 ? -12.82 -10.859 -4.18 1 98.44 75 ARG A CA 1
ATOM 579 C C . ARG A 1 75 ? -12.25 -10.828 -5.594 1 98.44 75 ARG A C 1
ATOM 581 O O . ARG A 1 75 ? -12.508 -11.727 -6.398 1 98.44 75 ARG A O 1
ATOM 588 N N . LEU A 1 76 ? -11.484 -9.789 -5.887 1 98.38 76 LEU A N 1
ATOM 589 C CA . LEU A 1 76 ? -10.891 -9.648 -7.215 1 98.38 76 LEU A CA 1
ATOM 590 C C . LEU A 1 76 ? -9.961 -10.82 -7.516 1 98.38 76 LEU A C 1
ATOM 592 O O . LEU A 1 76 ? -10.031 -11.414 -8.594 1 98.38 76 LEU A O 1
ATOM 596 N N . VAL A 1 77 ? -9.141 -11.164 -6.555 1 98.25 77 VAL A N 1
ATOM 597 C CA . VAL A 1 77 ? -8.164 -12.227 -6.77 1 98.25 77 VAL A CA 1
ATOM 598 C C . VAL A 1 77 ? -8.891 -13.57 -6.883 1 98.25 77 VAL A C 1
ATOM 600 O O . VAL A 1 77 ? -8.578 -14.383 -7.754 1 98.25 77 VAL A O 1
ATOM 603 N N . ALA A 1 78 ? -9.867 -13.781 -6.016 1 97.94 78 ALA A N 1
ATOM 604 C CA . ALA A 1 78 ? -10.609 -15.031 -5.984 1 97.94 78 ALA A CA 1
ATOM 605 C C . ALA A 1 78 ? -11.383 -15.242 -7.285 1 97.94 78 ALA A C 1
ATOM 607 O O . ALA A 1 78 ? -11.578 -16.375 -7.719 1 97.94 78 ALA A O 1
ATOM 608 N N . ALA A 1 79 ? -11.758 -14.211 -7.883 1 96.94 79 ALA A N 1
ATOM 609 C CA . ALA A 1 79 ? -12.617 -14.289 -9.062 1 96.94 79 ALA A CA 1
ATOM 610 C C . ALA A 1 79 ? -11.797 -14.289 -10.344 1 96.94 79 ALA A C 1
ATOM 612 O O . ALA A 1 79 ? -12.344 -14.438 -11.438 1 96.94 79 ALA A O 1
ATOM 613 N N . HIS A 1 80 ? -10.578 -14.109 -10.234 1 94.38 80 HIS A N 1
ATOM 614 C CA . HIS A 1 80 ? -9.766 -13.961 -11.438 1 94.38 80 HIS A CA 1
ATOM 615 C C . HIS A 1 80 ? -9.695 -15.266 -12.227 1 94.38 80 HIS A C 1
ATOM 617 O O . HIS A 1 80 ? -9.328 -16.312 -11.68 1 94.38 80 HIS A O 1
ATOM 623 N N . PRO A 1 81 ? -9.953 -15.242 -13.43 1 90.94 81 PRO A N 1
ATOM 624 C CA . PRO A 1 81 ? -10.094 -16.469 -14.203 1 90.94 81 PRO A CA 1
ATOM 625 C C . PRO A 1 81 ? -8.766 -17.188 -14.422 1 90.94 81 PRO A C 1
ATOM 627 O O . PRO A 1 81 ? -8.742 -18.422 -14.57 1 90.94 81 PRO A O 1
ATOM 630 N N . GLU A 1 82 ? -7.781 -16.453 -14.406 1 89.62 82 GLU A N 1
ATOM 631 C CA . GLU A 1 82 ? -6.496 -17.047 -14.758 1 89.62 82 GLU A CA 1
ATOM 632 C C . GLU A 1 82 ? -5.793 -17.609 -13.531 1 89.62 82 GLU A C 1
ATOM 634 O O . GLU A 1 82 ? -4.723 -18.219 -13.641 1 89.62 82 GLU A O 1
ATOM 639 N N . PHE A 1 83 ? -6.328 -17.438 -12.391 1 93.5 83 PHE A N 1
ATOM 640 C CA . PHE A 1 83 ? -5.711 -17.875 -11.148 1 93.5 83 PHE A CA 1
ATOM 641 C C . PHE A 1 83 ? -6.68 -18.719 -10.336 1 93.5 83 PHE A C 1
ATOM 643 O O . PHE A 1 83 ? -7.891 -18.484 -10.359 1 93.5 83 PHE A O 1
ATOM 650 N N . GLU A 1 84 ? -6.086 -19.703 -9.68 1 97.19 84 GLU A N 1
ATOM 651 C CA . GLU A 1 84 ? -6.805 -20.406 -8.625 1 97.19 84 GLU A CA 1
ATOM 652 C C . GLU A 1 84 ? -6.289 -20.016 -7.246 1 97.19 84 GLU A C 1
ATOM 654 O O . GLU A 1 84 ? -5.102 -20.188 -6.953 1 97.19 84 GLU A O 1
ATOM 659 N N . LEU A 1 85 ? -7.137 -19.5 -6.434 1 98.44 85 LEU A N 1
ATOM 660 C CA . LEU A 1 85 ? -6.754 -19.125 -5.078 1 98.44 85 LEU A CA 1
ATOM 661 C C . LEU A 1 85 ? -6.621 -20.359 -4.184 1 98.44 85 LEU A C 1
ATOM 663 O O . LEU A 1 85 ? -7.602 -21.062 -3.953 1 98.44 85 LEU A O 1
ATOM 667 N N . LEU A 1 86 ? -5.43 -20.562 -3.764 1 98.31 86 LEU A N 1
ATOM 668 C CA . LEU A 1 86 ? -5.18 -21.734 -2.924 1 98.31 86 LEU A CA 1
ATOM 669 C C . LEU A 1 86 ? -5.383 -21.406 -1.451 1 98.31 86 LEU A C 1
ATOM 671 O O . LEU A 1 86 ? -5.938 -22.203 -0.697 1 98.31 86 LEU A O 1
ATOM 675 N N . SER A 1 87 ? -4.875 -20.25 -0.995 1 98.44 87 SER A N 1
ATOM 676 C CA . SER A 1 87 ? -5.047 -19.797 0.379 1 98.44 87 SER A CA 1
ATOM 677 C C . SER A 1 87 ? -4.879 -18.281 0.481 1 98.44 87 SER A C 1
ATOM 679 O O . SER A 1 87 ? -4.32 -17.656 -0.42 1 98.44 87 SER A O 1
ATOM 681 N N . VAL A 1 88 ? -5.402 -17.734 1.549 1 98.38 88 VAL A N 1
ATOM 682 C CA . VAL A 1 88 ? -5.266 -16.312 1.84 1 98.38 88 VAL A CA 1
ATOM 683 C C . VAL A 1 88 ? -5.07 -16.109 3.34 1 98.38 88 VAL A C 1
ATOM 685 O O . VAL A 1 88 ? -5.738 -16.75 4.152 1 98.38 88 VAL A O 1
ATOM 688 N N . ARG A 1 89 ? -4.055 -15.352 3.639 1 98.38 89 ARG A N 1
ATOM 689 C CA . ARG A 1 89 ? -3.895 -14.836 4.996 1 98.38 89 ARG A CA 1
ATOM 690 C C . ARG A 1 89 ? -4.141 -13.336 5.047 1 98.38 89 ARG A C 1
ATOM 692 O O . ARG A 1 89 ? -3.854 -12.617 4.082 1 98.38 89 ARG A O 1
ATOM 699 N N . ARG A 1 90 ? -4.672 -12.922 6.203 1 97.88 90 ARG A N 1
ATOM 700 C CA . ARG A 1 90 ? -5.043 -11.516 6.332 1 97.88 90 ARG A CA 1
ATOM 701 C C . ARG A 1 90 ? -4.699 -10.984 7.719 1 97.88 90 ARG A C 1
ATOM 703 O O . ARG A 1 90 ? -4.648 -11.75 8.688 1 97.88 90 ARG A O 1
ATOM 710 N N . GLY A 1 91 ? -4.371 -9.734 7.77 1 97.88 91 GLY A N 1
ATOM 711 C CA . GLY A 1 91 ? -4.184 -9.039 9.039 1 97.88 91 GLY A CA 1
ATOM 712 C C . GLY A 1 91 ? -4.633 -7.594 8.992 1 97.88 91 GLY A C 1
ATOM 713 O O . GLY A 1 91 ? -4.672 -6.98 7.926 1 97.88 91 GLY A O 1
ATOM 714 N N . LEU A 1 92 ? -5.066 -7.105 10.086 1 97.88 92 LEU A N 1
ATOM 715 C CA . LEU A 1 9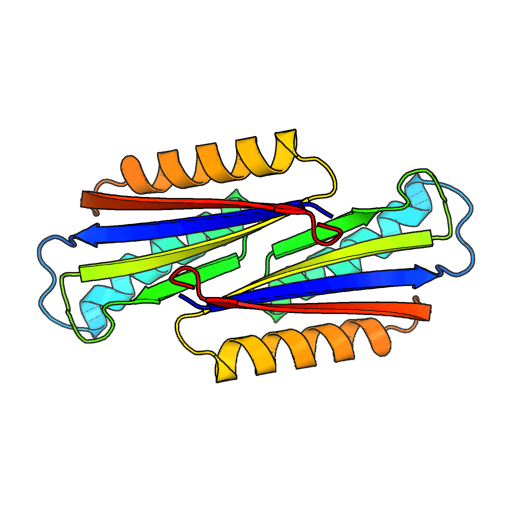2 ? -5.484 -5.723 10.289 1 97.88 92 LEU A CA 1
ATOM 716 C C . LEU A 1 92 ? -5.129 -5.25 11.695 1 97.88 92 LEU A C 1
ATOM 718 O O . LEU A 1 92 ? -5.5 -5.887 12.688 1 97.88 92 LEU A O 1
ATOM 722 N N . HIS A 1 93 ? -4.312 -4.188 11.789 1 96.75 93 HIS A N 1
ATOM 723 C CA . HIS A 1 93 ? -3.941 -3.691 13.109 1 96.75 93 HIS A CA 1
ATOM 724 C C . HIS A 1 93 ? -3.73 -2.182 13.094 1 96.75 93 HIS A C 1
ATOM 726 O O . HIS A 1 93 ? -3.689 -1.567 12.023 1 96.75 93 HIS A O 1
ATOM 732 N N . ARG A 1 94 ? -3.646 -1.583 14.195 1 96.94 94 ARG A N 1
ATOM 733 C CA . ARG A 1 94 ? -3.352 -0.162 14.352 1 96.94 94 ARG A CA 1
ATOM 734 C C . ARG A 1 94 ? -1.886 0.056 14.719 1 96.94 94 ARG A C 1
ATOM 736 O O . ARG A 1 94 ? -1.286 -0.759 15.422 1 96.94 94 ARG A O 1
ATOM 743 N N . THR A 1 95 ? -1.354 1.121 14.188 1 93.25 95 THR A N 1
ATOM 744 C CA . THR A 1 95 ? 0.061 1.371 14.445 1 93.25 95 THR A CA 1
ATOM 745 C C . THR A 1 95 ? 0.289 1.746 15.906 1 93.25 95 THR A C 1
ATOM 747 O O . THR A 1 95 ? 1.414 1.668 16.406 1 93.25 95 THR A O 1
ATOM 750 N N . ASP A 1 96 ? -0.713 2.17 16.641 1 86.12 96 ASP A N 1
ATOM 751 C CA . ASP A 1 96 ? -0.527 2.537 18.047 1 86.12 96 ASP A CA 1
ATOM 752 C C . ASP A 1 96 ? -0.794 1.348 18.969 1 86.12 96 ASP A C 1
ATOM 754 O O . ASP A 1 96 ? -0.764 1.484 20.188 1 86.12 96 ASP A O 1
ATOM 758 N N . ASP A 1 97 ? -1.017 0.23 18.391 1 73.56 97 ASP A N 1
ATOM 759 C CA . ASP A 1 97 ? -1.193 -0.958 19.219 1 73.56 97 ASP A CA 1
ATOM 760 C C . ASP A 1 97 ? 0.151 -1.602 19.547 1 73.56 97 ASP A C 1
ATOM 762 O O . ASP A 1 97 ? 1.086 -1.545 18.75 1 73.56 97 ASP A O 1
ATOM 766 N N . MET B 1 1 ? 6.184 -12.945 3.652 1 96.88 1 MET B N 1
ATOM 767 C CA . MET B 1 1 ? 6.055 -11.617 3.064 1 96.88 1 MET B CA 1
ATOM 768 C C . MET B 1 1 ? 6.406 -10.531 4.082 1 96.88 1 MET B C 1
ATOM 770 O O . MET B 1 1 ? 6.09 -10.664 5.266 1 96.88 1 MET B O 1
ATOM 774 N N . TRP B 1 2 ? 7.176 -9.453 3.594 1 98.19 2 TRP B N 1
ATOM 775 C CA . TRP B 1 2 ? 7.48 -8.289 4.418 1 98.19 2 TRP B CA 1
ATOM 776 C C . TRP B 1 2 ? 6.426 -7.207 4.238 1 98.19 2 TRP B C 1
ATOM 778 O O . TRP B 1 2 ? 5.988 -6.938 3.115 1 98.19 2 TRP B O 1
ATOM 788 N N . ILE B 1 3 ? 6.027 -6.598 5.328 1 98.5 3 ILE B N 1
ATOM 789 C CA . ILE B 1 3 ? 5.164 -5.418 5.316 1 98.5 3 ILE B CA 1
ATOM 790 C C . ILE B 1 3 ? 5.867 -4.258 6.012 1 98.5 3 ILE B C 1
ATOM 792 O O . ILE B 1 3 ? 6.328 -4.395 7.148 1 98.5 3 ILE B O 1
ATOM 796 N N . GLY B 1 4 ? 6.02 -3.213 5.355 1 98.75 4 GLY B N 1
ATOM 797 C CA . GLY B 1 4 ? 6.539 -1.982 5.93 1 98.75 4 GLY B CA 1
ATOM 798 C C . GLY B 1 4 ? 5.535 -0.844 5.91 1 98.75 4 GLY B C 1
ATOM 799 O O . GLY B 1 4 ? 4.656 -0.8 5.047 1 98.75 4 GLY B O 1
ATOM 800 N N . TRP B 1 5 ? 5.703 0.021 6.887 1 98.75 5 TRP B N 1
ATOM 801 C CA . TRP B 1 5 ? 4.812 1.177 6.883 1 98.75 5 TRP B CA 1
ATOM 802 C C . TRP B 1 5 ? 5.5 2.395 7.492 1 98.75 5 TRP B C 1
ATOM 804 O O . TRP B 1 5 ? 6.488 2.262 8.219 1 98.75 5 TRP B O 1
ATOM 814 N N . LEU B 1 6 ? 5.035 3.547 7.098 1 98.81 6 LEU B N 1
ATOM 815 C CA . LEU B 1 6 ? 5.375 4.855 7.645 1 98.81 6 LEU B CA 1
ATOM 816 C C . LEU B 1 6 ? 4.117 5.609 8.062 1 98.81 6 LEU B C 1
ATOM 818 O O . LEU B 1 6 ? 3.088 5.535 7.387 1 98.81 6 LEU B O 1
ATOM 822 N N . GLU B 1 7 ? 4.195 6.262 9.117 1 98.81 7 GLU B N 1
ATOM 823 C CA . GLU B 1 7 ? 3.195 7.23 9.555 1 98.81 7 GLU B CA 1
ATOM 824 C C . GLU B 1 7 ? 3.822 8.602 9.797 1 98.81 7 GLU B C 1
ATOM 826 O O . GLU B 1 7 ? 4.613 8.773 10.727 1 98.81 7 GLU B O 1
ATOM 831 N N . PHE B 1 8 ? 3.42 9.562 8.984 1 98.75 8 PHE B N 1
ATOM 832 C CA . PHE B 1 8 ? 3.961 10.914 9.07 1 98.75 8 PHE B CA 1
ATOM 833 C C . PHE B 1 8 ? 2.992 11.836 9.789 1 98.75 8 PHE B C 1
ATOM 835 O O . PHE B 1 8 ? 1.777 11.75 9.602 1 98.75 8 PHE B O 1
ATOM 842 N N . ASP B 1 9 ? 3.568 12.711 10.562 1 98.62 9 ASP B N 1
ATOM 843 C CA . ASP B 1 9 ? 2.904 13.93 11.023 1 98.62 9 ASP B CA 1
ATOM 844 C C . ASP B 1 9 ? 3.504 15.164 10.359 1 98.62 9 ASP B C 1
ATOM 846 O O . ASP B 1 9 ? 4.695 15.438 10.508 1 98.62 9 ASP B O 1
ATOM 850 N N . VAL B 1 10 ? 2.605 15.945 9.656 1 98.5 10 VAL B N 1
ATOM 851 C CA . VAL B 1 10 ? 3.162 17.062 8.891 1 98.5 10 VAL B CA 1
ATOM 852 C C . VAL B 1 10 ? 2.383 18.328 9.188 1 98.5 10 VAL B C 1
ATOM 854 O O . VAL B 1 10 ? 1.177 18.281 9.445 1 98.5 10 VAL B O 1
ATOM 857 N N . LEU B 1 11 ? 3.051 19.391 9.188 1 98.25 11 LEU B N 1
ATOM 858 C CA . LEU B 1 11 ? 2.486 20.734 9.297 1 98.25 11 LEU B CA 1
ATOM 859 C C . LEU B 1 11 ? 2.381 21.391 7.922 1 98.25 11 LEU B C 1
ATOM 861 O O . LEU B 1 11 ? 3.336 21.359 7.145 1 98.25 11 LEU B O 1
ATOM 865 N N . LEU B 1 12 ? 1.177 21.875 7.676 1 96.19 12 LEU B N 1
ATOM 866 C CA . LEU B 1 12 ? 0.957 22.578 6.418 1 96.19 12 LEU B CA 1
ATOM 867 C C . LEU B 1 12 ? 1.114 24.078 6.609 1 96.19 12 LEU B C 1
ATOM 869 O O . LEU B 1 12 ? 0.879 24.594 7.703 1 96.19 12 LEU B O 1
ATOM 873 N N . GLY B 1 13 ? 1.544 24.781 5.605 1 91.56 13 GLY B N 1
ATOM 874 C CA . GLY B 1 13 ? 1.75 26.234 5.637 1 91.56 13 GLY B CA 1
ATOM 875 C C . GLY B 1 13 ? 0.455 27.016 5.688 1 91.56 13 GLY B C 1
ATOM 876 O O . GLY B 1 13 ? -0.386 26.781 6.559 1 91.56 13 GLY B O 1
ATOM 877 N N . ASP B 1 14 ? 0.181 27.891 4.738 1 92.44 14 ASP B N 1
ATOM 878 C CA . ASP B 1 14 ? -0.921 28.844 4.738 1 92.44 14 ASP B CA 1
ATOM 879 C C . ASP B 1 14 ? -2.197 28.203 4.188 1 92.44 14 ASP B C 1
ATOM 881 O O . ASP B 1 14 ? -2.662 28.578 3.107 1 92.44 14 ASP B O 1
ATOM 885 N N . VAL B 1 15 ? -2.736 27.312 4.898 1 96.12 15 VAL B N 1
ATOM 886 C CA . VAL B 1 15 ? -3.988 26.625 4.57 1 96.12 15 VAL B CA 1
ATOM 887 C C . VAL B 1 15 ? -5.082 27.062 5.543 1 96.12 15 VAL B C 1
ATOM 889 O O . VAL B 1 15 ? -4.871 27.094 6.758 1 96.12 15 VAL B O 1
ATOM 892 N N . ARG B 1 16 ? -6.285 27.375 5.039 1 96.12 16 ARG B N 1
ATOM 893 C CA . ARG B 1 16 ? -7.301 27.984 5.887 1 96.12 16 ARG B CA 1
ATOM 894 C C . ARG B 1 16 ? -8.641 27.266 5.75 1 96.12 16 ARG B C 1
ATOM 896 O O . ARG B 1 16 ? -9.656 27.75 6.258 1 96.12 16 ARG B O 1
ATOM 903 N N . SER B 1 17 ? -8.625 26.203 4.969 1 97.12 17 SER B N 1
ATOM 904 C CA . SER B 1 17 ? -9.836 25.406 4.816 1 97.12 17 SER B CA 1
ATOM 905 C C . SER B 1 17 ? -9.5 23.938 4.551 1 97.12 17 SER B C 1
ATOM 907 O O . SER B 1 17 ? -8.383 23.625 4.133 1 97.12 17 SER B O 1
ATOM 909 N N . LEU B 1 18 ? -10.484 23.125 4.758 1 96.5 18 LEU B N 1
ATOM 910 C CA . LEU B 1 18 ? -10.297 21.703 4.492 1 96.5 18 LEU B CA 1
ATOM 911 C C . LEU B 1 18 ? -10.141 21.453 2.996 1 96.5 18 LEU B C 1
ATOM 913 O O . LEU B 1 18 ? -9.414 20.547 2.59 1 96.5 18 LEU B O 1
ATOM 917 N N . LYS B 1 19 ? -10.891 22.234 2.26 1 96.81 19 LYS B N 1
ATOM 918 C CA . LYS B 1 19 ? -10.742 22.141 0.812 1 96.81 19 LYS B CA 1
ATOM 919 C C . LYS B 1 19 ? -9.305 22.422 0.385 1 96.81 19 LYS B C 1
ATOM 921 O O . LYS B 1 19 ? -8.742 21.703 -0.443 1 96.81 19 LYS B O 1
ATOM 926 N N . GLN B 1 20 ? -8.727 23.484 0.927 1 97.12 20 GLN B N 1
ATOM 927 C CA . GLN B 1 20 ? -7.34 23.828 0.631 1 97.12 20 GLN B CA 1
ATOM 928 C C . GLN B 1 20 ? -6.387 22.75 1.134 1 97.12 20 GLN B C 1
ATOM 930 O O . GLN B 1 20 ? -5.41 22.406 0.461 1 97.12 20 GLN B O 1
ATOM 935 N N . LYS B 1 21 ? -6.629 22.25 2.303 1 97.25 21 LYS B N 1
ATOM 936 C CA . LYS B 1 21 ? -5.828 21.156 2.834 1 97.25 21 LYS B CA 1
ATOM 937 C C . LYS B 1 21 ? -5.77 19.984 1.851 1 97.25 21 LYS B C 1
ATOM 939 O O . LYS B 1 21 ? -4.688 19.484 1.533 1 97.25 21 LYS B O 1
ATOM 944 N N . ARG B 1 22 ? -6.914 19.594 1.349 1 96.62 22 ARG B N 1
ATOM 945 C CA . ARG B 1 22 ? -6.996 18.469 0.414 1 96.62 22 ARG B CA 1
ATOM 946 C C . ARG B 1 22 ? -6.215 18.766 -0.86 1 96.62 22 ARG B C 1
ATOM 948 O O . ARG B 1 22 ? -5.594 17.875 -1.434 1 96.62 22 ARG B O 1
ATOM 955 N N . SER B 1 23 ? -6.211 19.984 -1.279 1 96.88 23 SER B N 1
ATOM 956 C CA . SER B 1 23 ? -5.543 20.375 -2.516 1 96.88 23 SER B CA 1
ATOM 957 C C . SER B 1 23 ? -4.027 20.266 -2.381 1 96.88 23 SER B C 1
ATOM 959 O O . SER B 1 23 ? -3.312 20.188 -3.383 1 96.88 23 SER B O 1
ATOM 961 N N . VAL B 1 24 ? -3.547 20.25 -1.175 1 95.88 24 VAL B N 1
ATOM 962 C CA . VAL B 1 24 ? -2.109 20.156 -0.95 1 95.88 24 VAL B CA 1
ATOM 963 C C . VAL B 1 24 ? -1.733 18.703 -0.617 1 95.88 24 VAL B C 1
ATOM 965 O O . VAL B 1 24 ? -0.675 18.234 -1.026 1 95.88 24 VAL B O 1
ATOM 968 N N . THR B 1 25 ? -2.584 18 0.094 1 97.38 25 THR B N 1
ATOM 969 C CA . THR B 1 25 ? -2.236 16.656 0.552 1 97.38 25 THR B CA 1
ATOM 970 C C . THR B 1 25 ? -2.441 15.641 -0.562 1 97.38 25 THR B C 1
ATOM 972 O O . THR B 1 25 ? -1.684 14.672 -0.673 1 97.38 25 THR B O 1
ATOM 975 N N . ARG B 1 26 ? -3.418 15.875 -1.399 1 97.69 26 ARG B N 1
ATOM 976 C CA . ARG B 1 26 ? -3.768 14.891 -2.422 1 97.69 26 ARG B CA 1
ATOM 977 C C . ARG B 1 26 ? -2.625 14.703 -3.414 1 97.69 26 ARG B C 1
ATOM 979 O O . ARG B 1 26 ? -2.293 13.57 -3.777 1 97.69 26 ARG B O 1
ATOM 986 N N . PRO B 1 27 ? -1.966 15.805 -3.822 1 97.5 27 PRO B N 1
ATOM 987 C CA . PRO B 1 27 ? -0.835 15.609 -4.73 1 97.5 27 PRO B CA 1
ATOM 988 C C . PRO B 1 27 ? 0.314 14.836 -4.09 1 97.5 27 PRO B C 1
ATOM 990 O O . PRO B 1 27 ? 0.982 14.047 -4.758 1 97.5 27 PRO B O 1
ATOM 993 N N . LEU B 1 28 ? 0.549 15.062 -2.889 1 97.81 28 LEU B N 1
ATOM 994 C CA . LEU B 1 28 ? 1.599 14.336 -2.184 1 97.81 28 LEU B CA 1
ATOM 995 C C . LEU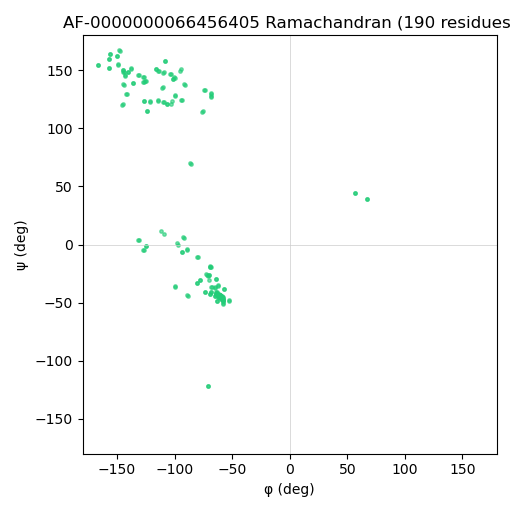 B 1 28 ? 1.281 12.844 -2.125 1 97.81 28 LEU B C 1
ATOM 997 O O . LEU B 1 28 ? 2.141 12.008 -2.416 1 97.81 28 LEU B O 1
ATOM 1001 N N . VAL B 1 29 ? 0.055 12.508 -1.73 1 98.56 29 VAL B N 1
ATOM 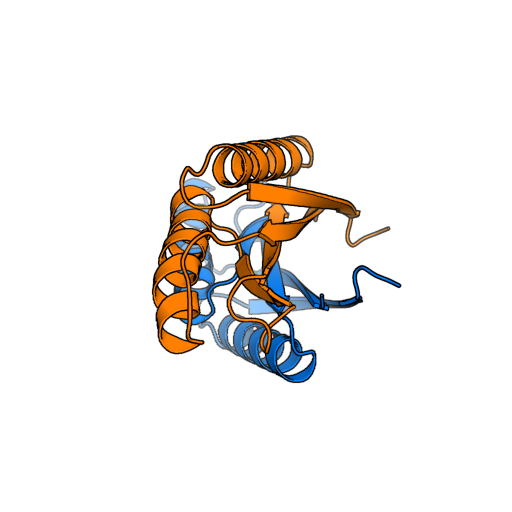1002 C CA . VAL B 1 29 ? -0.392 11.117 -1.646 1 98.56 29 VAL B CA 1
ATOM 1003 C C . VAL B 1 29 ? -0.257 10.453 -3.012 1 98.56 29 VAL B C 1
ATOM 1005 O O . VAL B 1 29 ? 0.295 9.352 -3.119 1 98.56 29 VAL B O 1
ATOM 1008 N N . ALA B 1 30 ? -0.704 11.156 -3.99 1 98.31 30 ALA B N 1
ATOM 1009 C CA . ALA B 1 30 ? -0.637 10.633 -5.352 1 98.31 30 ALA B CA 1
ATOM 1010 C C . ALA B 1 30 ? 0.809 10.398 -5.781 1 98.31 30 ALA B C 1
ATOM 1012 O O . ALA B 1 30 ? 1.121 9.391 -6.422 1 98.31 30 ALA B O 1
ATOM 1013 N N . GLU B 1 31 ? 1.613 11.305 -5.469 1 98.06 31 GLU B N 1
ATOM 1014 C CA . GLU B 1 31 ? 3.023 11.188 -5.828 1 98.06 31 GLU B CA 1
ATOM 1015 C C . GLU B 1 31 ? 3.66 9.969 -5.168 1 98.06 31 GLU B C 1
ATOM 1017 O O . GLU B 1 31 ? 4.391 9.219 -5.816 1 98.06 31 GLU B O 1
ATOM 1022 N N . LEU B 1 32 ? 3.414 9.766 -3.936 1 98.62 32 LEU B N 1
ATOM 1023 C CA . LEU B 1 32 ? 3.922 8.609 -3.207 1 98.62 32 LEU B CA 1
ATOM 1024 C C . LEU B 1 32 ? 3.471 7.312 -3.867 1 98.62 32 LEU B C 1
ATOM 1026 O O . LEU B 1 32 ? 4.285 6.414 -4.098 1 98.62 32 LEU B O 1
ATOM 1030 N N . GLN B 1 33 ? 2.195 7.242 -4.16 1 98.56 33 GLN B N 1
ATOM 1031 C CA . GLN B 1 33 ? 1.623 6.055 -4.781 1 98.56 33 GLN B CA 1
ATOM 1032 C C . GLN B 1 33 ? 2.275 5.77 -6.133 1 98.56 33 GLN B C 1
ATOM 1034 O O . GLN B 1 33 ? 2.66 4.637 -6.414 1 98.56 33 GLN B O 1
ATOM 1039 N N . ARG B 1 34 ? 2.445 6.801 -6.898 1 96.75 34 ARG B N 1
ATOM 1040 C CA . ARG B 1 34 ? 2.941 6.66 -8.266 1 96.75 34 ARG B CA 1
ATOM 1041 C C . ARG B 1 34 ? 4.43 6.324 -8.273 1 96.75 34 ARG B C 1
ATOM 1043 O O . ARG B 1 34 ? 4.867 5.441 -9.016 1 96.75 34 ARG B O 1
ATOM 1050 N N . LYS B 1 35 ? 5.141 6.945 -7.441 1 97.81 35 LYS B N 1
ATOM 1051 C CA . LYS B 1 35 ? 6.598 6.844 -7.488 1 97.81 35 LYS B CA 1
ATOM 1052 C C . LYS B 1 35 ? 7.074 5.531 -6.875 1 97.81 35 LYS B C 1
ATOM 1054 O O . LYS B 1 35 ? 8.07 4.961 -7.324 1 97.81 35 LYS B O 1
ATOM 1059 N N . PHE B 1 36 ? 6.281 5.086 -5.91 1 98.5 36 PHE B N 1
ATOM 1060 C CA . PHE B 1 36 ? 6.875 3.996 -5.141 1 98.5 36 PHE B CA 1
ATOM 1061 C C . PHE B 1 36 ? 5.965 2.773 -5.141 1 98.5 36 PHE B C 1
ATOM 1063 O O . PHE B 1 36 ? 6.289 1.751 -4.535 1 98.5 36 PHE B O 1
ATOM 1070 N N . SER B 1 37 ? 4.773 2.807 -5.785 1 97.75 37 SER B N 1
ATOM 1071 C CA . SER B 1 37 ? 3.801 1.718 -5.832 1 97.75 37 SER B CA 1
ATOM 1072 C C . SER B 1 37 ? 3.389 1.289 -4.426 1 97.75 37 SER B C 1
ATOM 1074 O O . SER B 1 37 ? 3.377 0.096 -4.113 1 97.75 37 SER B O 1
ATOM 1076 N N . VAL B 1 38 ? 3.133 2.283 -3.586 1 98.88 38 VAL B N 1
ATOM 1077 C CA . VAL B 1 38 ? 2.738 2.061 -2.197 1 98.88 38 VAL B CA 1
ATOM 1078 C C . VAL B 1 38 ? 1.263 2.41 -2.018 1 98.88 38 VAL B C 1
ATOM 1080 O O . VAL B 1 38 ? 0.672 3.09 -2.861 1 98.88 38 VAL B O 1
ATOM 1083 N N . SER B 1 39 ? 0.702 1.856 -1.004 1 98.94 39 SER B N 1
ATOM 1084 C CA . SER B 1 39 ? -0.504 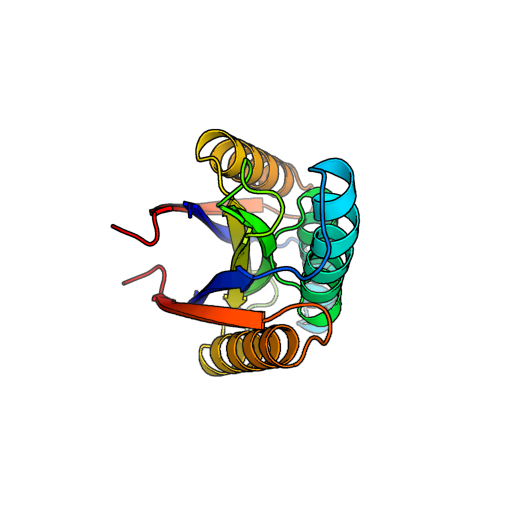2.482 -0.474 1 98.94 39 SER B CA 1
ATOM 1085 C C . SER B 1 39 ? -0.176 3.766 0.28 1 98.94 39 SER B C 1
ATOM 1087 O O . SER B 1 39 ? 0.743 3.791 1.103 1 98.94 39 SER B O 1
ATOM 1089 N N . ALA B 1 40 ? -0.861 4.766 0.023 1 98.94 40 ALA B N 1
ATOM 1090 C CA . ALA B 1 40 ? -0.705 6.027 0.745 1 98.94 40 ALA B CA 1
ATOM 1091 C C . ALA B 1 40 ? -2.049 6.73 0.918 1 98.94 40 ALA B C 1
ATOM 1093 O O . ALA B 1 40 ? -2.916 6.648 0.045 1 98.94 40 ALA B O 1
ATOM 1094 N N . ALA B 1 41 ? -2.188 7.414 1.961 1 98.75 41 ALA B N 1
ATOM 1095 C CA . ALA B 1 41 ? -3.42 8.148 2.242 1 98.75 41 ALA B CA 1
ATOM 1096 C C . ALA B 1 41 ? -3.217 9.148 3.379 1 98.75 41 ALA B C 1
ATOM 1098 O O . ALA B 1 41 ? -2.281 9.008 4.172 1 98.75 41 ALA B O 1
ATOM 1099 N N . GLU B 1 42 ? -4.062 10.172 3.334 1 98.62 42 GLU B N 1
ATOM 1100 C CA . GLU B 1 42 ? -4.215 10.906 4.586 1 98.62 42 GLU B CA 1
ATOM 1101 C C . GLU B 1 42 ? -4.922 10.062 5.641 1 98.62 42 GLU B C 1
ATOM 1103 O O . GLU B 1 42 ? -6.031 9.578 5.41 1 98.62 42 GLU B O 1
ATOM 1108 N N . THR B 1 43 ? -4.316 9.945 6.844 1 98.31 43 THR B N 1
ATOM 1109 C CA . THR B 1 43 ? -4.816 8.961 7.805 1 98.31 43 THR B CA 1
ATOM 1110 C C . THR B 1 43 ? -5.09 9.617 9.156 1 98.31 43 THR B C 1
ATOM 1112 O O . THR B 1 43 ? -5.543 8.961 10.094 1 98.31 43 THR B O 1
ATOM 1115 N N . GLY B 1 44 ? -4.777 10.836 9.281 1 97.19 44 GLY B N 1
ATOM 1116 C CA . GLY B 1 44 ? -5.016 11.516 10.547 1 97.19 44 GLY B CA 1
ATOM 1117 C C . GLY B 1 44 ? -5.137 13.023 10.406 1 97.19 44 GLY B C 1
ATOM 1118 O O . GLY B 1 44 ? -4.91 13.57 9.328 1 97.19 44 GLY B O 1
ATOM 1119 N N . SER B 1 45 ? -5.695 13.656 11.477 1 97 45 SER B N 1
ATOM 1120 C CA . SER B 1 45 ? -5.812 15.102 11.594 1 97 45 SER B CA 1
ATOM 1121 C C . SER B 1 45 ? -6.781 15.672 10.562 1 97 45 SER B C 1
ATOM 1123 O O . SER B 1 45 ? -6.516 16.719 9.969 1 97 45 SER B O 1
ATOM 1125 N N . HIS B 1 46 ? -7.832 14.984 10.344 1 94.19 46 HIS B N 1
ATOM 1126 C CA . HIS B 1 46 ? -8.727 15.32 9.242 1 94.19 46 HIS B CA 1
ATOM 1127 C C . HIS B 1 46 ? -9.469 16.625 9.516 1 94.19 46 HIS B C 1
ATOM 1129 O O . HIS B 1 46 ? -9.852 17.328 8.586 1 94.19 46 HIS B O 1
ATOM 1135 N N . ASP B 1 47 ? -9.641 16.938 10.734 1 93.06 47 ASP B N 1
ATOM 1136 C CA . ASP B 1 47 ? -10.438 18.125 11.07 1 93.06 47 ASP B CA 1
ATOM 1137 C C . ASP B 1 47 ? -9.547 19.328 11.344 1 93.06 47 ASP B C 1
ATOM 1139 O O . ASP B 1 47 ? -10.031 20.391 11.75 1 93.06 47 ASP B O 1
ATOM 1143 N N . LEU B 1 48 ? -8.242 19.188 11.227 1 95.12 48 LEU B N 1
ATOM 1144 C CA . LEU B 1 48 ? -7.281 20.266 11.367 1 95.12 48 LEU B CA 1
ATOM 1145 C C . LEU B 1 48 ? -6.762 20.719 10.008 1 95.12 48 LEU B C 1
ATOM 1147 O O . LEU B 1 48 ? -6.207 19.906 9.25 1 95.12 48 LEU B O 1
ATOM 1151 N N . TYR B 1 49 ? -6.945 21.984 9.641 1 94.31 49 TYR B N 1
ATOM 1152 C CA . TYR B 1 49 ? -6.645 22.406 8.281 1 94.31 49 TYR B CA 1
ATOM 1153 C C . TYR B 1 49 ? -5.137 22.469 8.055 1 94.31 49 TYR B C 1
ATOM 1155 O O . TYR B 1 49 ? -4.656 22.219 6.945 1 94.31 49 TYR B O 1
ATOM 1163 N N . ARG B 1 50 ? -4.289 22.672 9.195 1 96.38 50 ARG B N 1
ATOM 1164 C CA . ARG B 1 50 ? -2.865 22.859 8.938 1 96.38 50 ARG B CA 1
ATOM 1165 C C . ARG B 1 50 ? -2.053 21.656 9.398 1 96.38 50 ARG B C 1
ATOM 1167 O O . ARG B 1 50 ? -0.833 21.734 9.547 1 96.38 50 ARG B O 1
ATOM 1174 N N . ARG B 1 51 ? -2.699 20.578 9.766 1 97.31 51 ARG B N 1
ATOM 1175 C CA . ARG B 1 51 ? -2.059 19.328 10.18 1 97.31 51 ARG B CA 1
ATOM 1176 C C . ARG B 1 51 ? -2.598 18.141 9.383 1 97.31 51 ARG B C 1
ATOM 1178 O O . ARG B 1 51 ? -3.785 18.094 9.055 1 97.31 51 ARG B O 1
ATOM 1185 N N . ALA B 1 52 ? -1.697 17.297 9.055 1 98.06 52 ALA B N 1
ATOM 1186 C CA . ALA B 1 52 ? -2.15 16.094 8.367 1 98.06 52 ALA B CA 1
ATOM 1187 C C . ALA B 1 52 ? -1.322 14.875 8.773 1 98.06 52 ALA B C 1
ATOM 1189 O O . ALA B 1 52 ? -0.114 14.992 8.992 1 98.06 52 ALA B O 1
ATOM 1190 N N . GLY B 1 53 ? -1.971 13.812 8.969 1 98.44 53 GLY B N 1
ATOM 1191 C CA . GLY B 1 53 ? -1.327 12.516 9.031 1 98.44 53 GLY B CA 1
ATOM 1192 C C . GLY B 1 53 ? -1.317 11.781 7.703 1 98.44 53 GLY B C 1
ATOM 1193 O O . GLY B 1 53 ? -2.365 11.609 7.078 1 98.44 53 GLY B O 1
ATOM 1194 N N . ILE B 1 54 ? -0.149 11.391 7.23 1 98.69 54 ILE B N 1
ATOM 1195 C CA . ILE B 1 54 ? -0.011 10.641 5.988 1 98.69 54 ILE B CA 1
ATOM 1196 C C . ILE B 1 54 ? 0.516 9.242 6.289 1 98.69 54 ILE B C 1
ATOM 1198 O O . ILE B 1 54 ? 1.538 9.086 6.961 1 98.69 54 ILE B O 1
ATOM 1202 N N . GLY B 1 55 ? -0.191 8.273 5.859 1 98.88 55 GLY B N 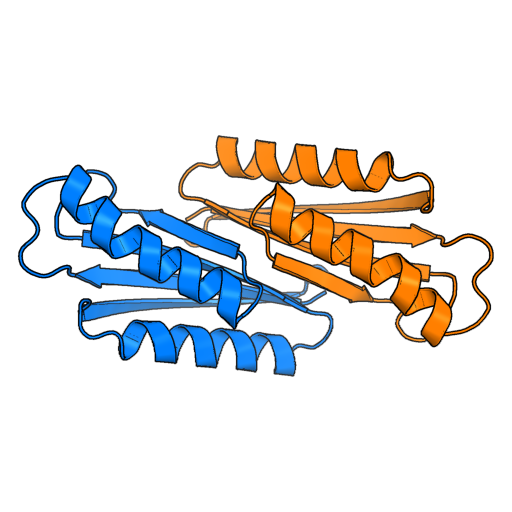1
ATOM 1203 C CA . GLY B 1 55 ? 0.229 6.891 5.992 1 98.88 55 GLY B CA 1
ATOM 1204 C C . GLY B 1 55 ? 0.743 6.297 4.695 1 98.88 55 GLY B C 1
ATOM 1205 O O . GLY B 1 55 ? 0.266 6.645 3.613 1 98.88 55 GLY B O 1
ATOM 1206 N N . VAL B 1 56 ? 1.704 5.418 4.773 1 98.94 56 VAL B N 1
ATOM 1207 C CA . VAL B 1 56 ? 2.271 4.68 3.65 1 98.94 56 VAL B CA 1
ATOM 1208 C C . VAL B 1 56 ? 2.447 3.211 4.035 1 98.94 56 VAL B C 1
ATOM 1210 O O . VAL B 1 56 ? 2.887 2.902 5.145 1 98.94 56 VAL B O 1
ATOM 1213 N N . ALA B 1 57 ? 2.154 2.322 3.164 1 98.94 57 ALA B N 1
ATOM 1214 C CA . ALA B 1 57 ? 2.453 0.908 3.377 1 98.94 57 ALA B CA 1
ATOM 1215 C C . ALA B 1 57 ? 3 0.267 2.104 1 98.94 57 ALA B C 1
ATOM 1217 O O . ALA B 1 57 ? 2.623 0.654 0.995 1 98.94 57 ALA B O 1
ATOM 1218 N N . VAL B 1 58 ? 3.818 -0.747 2.293 1 98.88 58 VAL B N 1
ATOM 1219 C CA . VAL B 1 58 ? 4.406 -1.482 1.178 1 98.88 58 VAL B CA 1
ATOM 1220 C C . VAL B 1 58 ? 4.496 -2.967 1.526 1 98.88 58 VAL B C 1
ATOM 1222 O O . VAL B 1 58 ? 4.754 -3.324 2.678 1 98.88 58 VAL B O 1
ATOM 1225 N N . VAL B 1 59 ? 4.32 -3.791 0.535 1 98.88 59 VAL B N 1
ATOM 1226 C CA . VAL B 1 59 ? 4.625 -5.211 0.65 1 98.88 59 VAL B CA 1
ATOM 1227 C C . VAL B 1 59 ? 5.785 -5.566 -0.276 1 98.88 59 VAL B C 1
ATOM 1229 O O . VAL B 1 59 ? 5.984 -4.922 -1.308 1 98.88 59 VAL B O 1
ATOM 1232 N N . SER B 1 60 ? 6.535 -6.555 0.156 1 98.69 60 SER B N 1
ATOM 1233 C CA . SER B 1 60 ? 7.66 -7.035 -0.641 1 98.69 60 SER B CA 1
ATOM 1234 C C . SER B 1 60 ? 8.023 -8.469 -0.272 1 98.69 60 SER B C 1
ATOM 1236 O O . SER B 1 60 ? 7.809 -8.898 0.863 1 98.69 60 SER B O 1
ATOM 1238 N N . GLY B 1 61 ? 8.555 -9.148 -1.199 1 97.75 61 GLY B N 1
ATOM 1239 C CA . GLY B 1 61 ? 9.164 -10.438 -0.908 1 97.75 61 GLY B CA 1
ATOM 1240 C C . GLY B 1 61 ? 10.562 -10.32 -0.325 1 97.75 61 GLY B C 1
ATOM 1241 O O . GLY B 1 61 ? 11.109 -11.297 0.185 1 97.75 61 GLY B O 1
ATOM 1242 N N . ASP B 1 62 ? 11.078 -9.117 -0.375 1 97.06 62 ASP B N 1
ATOM 1243 C CA . ASP B 1 62 ? 12.461 -8.828 0.011 1 97.06 62 ASP B CA 1
ATOM 1244 C C . ASP B 1 62 ? 12.516 -7.703 1.042 1 97.06 62 ASP B C 1
ATOM 1246 O O . ASP B 1 62 ? 11.977 -6.617 0.813 1 97.06 62 ASP B O 1
ATOM 1250 N N . ARG B 1 63 ? 13.133 -7.988 2.189 1 97.75 63 ARG B N 1
ATOM 1251 C CA . ARG B 1 63 ? 13.242 -7 3.258 1 97.75 63 ARG B CA 1
ATOM 1252 C C . ARG B 1 63 ? 13.945 -5.738 2.77 1 97.75 63 ARG B C 1
ATOM 1254 O O . ARG B 1 63 ? 13.516 -4.625 3.068 1 97.75 63 ARG B O 1
ATOM 1261 N N . SER B 1 64 ? 15.125 -5.969 2.139 1 98.44 64 SER B N 1
ATOM 1262 C CA . SER B 1 64 ? 15.945 -4.84 1.709 1 98.44 64 SER B CA 1
ATOM 1263 C C . SER B 1 64 ? 15.172 -3.922 0.769 1 98.44 64 SER B C 1
ATOM 1265 O O . SER B 1 64 ? 15.305 -2.697 0.835 1 98.44 64 SER B O 1
ATOM 1267 N N . HIS B 1 65 ? 14.359 -4.512 -0.112 1 98.25 65 HIS B N 1
ATOM 1268 C CA . HIS B 1 65 ? 13.547 -3.697 -1.005 1 98.25 65 HIS B CA 1
ATOM 1269 C C . HIS B 1 65 ? 12.523 -2.875 -0.224 1 98.25 65 HIS B C 1
ATOM 1271 O O . HIS B 1 65 ? 12.344 -1.687 -0.496 1 98.25 65 HIS B O 1
ATOM 1277 N N . ALA B 1 66 ? 11.867 -3.479 0.739 1 98.69 66 ALA B N 1
ATOM 1278 C CA . ALA B 1 66 ? 10.914 -2.748 1.57 1 98.69 66 ALA B CA 1
ATOM 1279 C C . ALA B 1 66 ? 11.586 -1.576 2.277 1 98.69 66 ALA B C 1
ATOM 1281 O O . ALA B 1 66 ? 11.055 -0.464 2.295 1 98.69 66 ALA B O 1
ATOM 1282 N N . VAL B 1 67 ? 12.742 -1.801 2.846 1 98.81 67 VAL B N 1
ATOM 1283 C CA . VAL B 1 67 ? 13.492 -0.769 3.553 1 98.81 67 VAL B CA 1
ATOM 1284 C C . VAL B 1 67 ? 13.82 0.378 2.6 1 98.81 67 VAL B C 1
ATOM 1286 O O . VAL B 1 67 ? 13.625 1.548 2.936 1 98.81 67 VAL B O 1
ATOM 1289 N N . ASP B 1 68 ? 14.305 0.021 1.407 1 98.88 68 ASP B N 1
ATOM 1290 C CA . ASP B 1 68 ? 14.648 1.029 0.41 1 98.88 68 ASP B CA 1
ATOM 1291 C C . ASP B 1 68 ? 13.445 1.896 0.06 1 98.88 68 ASP B C 1
ATOM 1293 O O . ASP B 1 68 ? 13.555 3.119 -0.039 1 98.88 68 ASP B O 1
ATOM 1297 N N . VAL B 1 69 ? 12.297 1.256 -0.214 1 98.88 69 VAL B N 1
ATOM 1298 C CA . VAL B 1 69 ? 11.078 1.97 -0.56 1 98.88 69 VAL B CA 1
ATOM 1299 C C . VAL B 1 69 ? 10.688 2.914 0.577 1 98.88 69 VAL B C 1
ATOM 1301 O O . VAL B 1 69 ? 10.375 4.082 0.342 1 98.88 69 VAL B O 1
ATOM 1304 N N . LEU B 1 70 ? 10.734 2.438 1.821 1 98.88 70 LEU B N 1
ATOM 1305 C CA . LEU B 1 70 ? 10.375 3.26 2.971 1 98.88 70 LEU B CA 1
ATOM 1306 C C . LEU B 1 70 ? 11.336 4.438 3.119 1 98.88 70 LEU B C 1
ATOM 1308 O O . LEU B 1 70 ? 10.906 5.559 3.4 1 98.88 70 LEU B O 1
ATOM 1312 N N . ASP B 1 71 ? 12.617 4.168 2.939 1 98.88 71 ASP B N 1
ATOM 1313 C CA . ASP B 1 71 ? 13.609 5.234 3.021 1 98.88 71 ASP B CA 1
ATOM 1314 C C . ASP B 1 71 ? 13.336 6.324 1.987 1 98.88 71 ASP B C 1
ATOM 1316 O O . ASP B 1 71 ? 13.383 7.516 2.303 1 98.88 71 ASP B O 1
ATOM 1320 N N . ASN B 1 72 ? 13.039 5.926 0.814 1 98.81 72 ASN B N 1
ATOM 1321 C CA . ASN B 1 72 ? 12.797 6.875 -0.266 1 98.81 72 ASN B CA 1
ATOM 1322 C C . ASN B 1 72 ? 11.508 7.66 -0.041 1 98.81 72 ASN B C 1
ATOM 1324 O O . ASN B 1 72 ? 11.453 8.859 -0.314 1 98.81 72 ASN B O 1
ATOM 1328 N N . ALA B 1 73 ? 10.484 6.988 0.413 1 98.81 73 ALA B N 1
ATOM 1329 C CA . ALA B 1 73 ? 9.242 7.672 0.74 1 98.81 73 ALA B CA 1
ATOM 1330 C C . ALA B 1 73 ? 9.453 8.711 1.839 1 98.81 73 ALA B C 1
ATOM 1332 O O . ALA B 1 73 ? 8.93 9.82 1.762 1 98.81 73 ALA B O 1
ATOM 1333 N N . GLU B 1 74 ? 10.211 8.312 2.83 1 98.75 74 GLU B N 1
ATOM 1334 C CA . GLU B 1 74 ? 10.516 9.234 3.92 1 98.75 74 GLU B CA 1
ATOM 1335 C C . GLU B 1 74 ? 11.273 10.461 3.408 1 98.75 74 GLU B C 1
ATOM 1337 O O . GLU B 1 74 ? 10.969 11.594 3.799 1 98.75 74 GLU B O 1
ATOM 1342 N N . ARG B 1 75 ? 12.211 10.219 2.551 1 98.44 75 ARG B N 1
ATOM 1343 C CA . ARG B 1 75 ? 13 11.32 1.991 1 98.44 75 ARG B CA 1
ATOM 1344 C C . ARG B 1 75 ? 12.117 12.258 1.178 1 98.44 75 ARG B C 1
ATOM 1346 O O . ARG B 1 75 ? 12.273 13.484 1.253 1 98.44 75 ARG B O 1
ATOM 1353 N N . LEU B 1 76 ? 11.195 11.703 0.415 1 98.44 76 LEU B N 1
ATOM 1354 C CA . LEU B 1 76 ? 10.305 12.508 -0.411 1 98.44 76 LEU B CA 1
ATOM 1355 C C . LEU B 1 76 ? 9.453 13.43 0.453 1 98.44 76 LEU B C 1
ATOM 1357 O O . LEU B 1 76 ? 9.336 14.625 0.17 1 98.44 76 LEU B O 1
ATOM 1361 N N . VAL B 1 77 ? 8.906 12.883 1.512 1 98.31 77 VAL B N 1
ATOM 1362 C CA . VAL B 1 77 ? 8.023 13.672 2.369 1 98.31 77 VAL B CA 1
ATOM 1363 C C . VAL B 1 77 ? 8.836 14.734 3.105 1 98.31 77 VAL B C 1
ATOM 1365 O O . VAL B 1 77 ? 8.414 15.891 3.201 1 98.31 77 VAL B O 1
ATOM 1368 N N . ALA B 1 78 ? 10.008 14.336 3.596 1 97.94 78 ALA B N 1
ATOM 1369 C CA . ALA B 1 78 ? 10.859 15.242 4.359 1 97.94 78 ALA B CA 1
ATOM 1370 C C . ALA B 1 78 ? 11.336 16.406 3.494 1 97.94 78 ALA B C 1
ATOM 1372 O O . ALA B 1 78 ? 11.539 17.516 3.994 1 97.94 78 ALA B O 1
ATOM 1373 N N . ALA B 1 79 ? 11.461 16.172 2.271 1 96.94 79 ALA B N 1
ATOM 1374 C CA . ALA B 1 79 ? 12.031 17.172 1.366 1 96.94 79 ALA B CA 1
ATOM 1375 C C . ALA B 1 79 ? 10.938 18.016 0.725 1 96.94 79 ALA B C 1
ATOM 1377 O O . ALA B 1 79 ? 11.234 18.984 0 1 96.94 79 ALA B O 1
ATOM 1378 N N . HIS B 1 80 ? 9.758 17.703 0.935 1 94.44 80 HIS B N 1
ATOM 1379 C CA . HIS B 1 80 ? 8.688 18.391 0.23 1 94.44 80 HIS B CA 1
ATOM 1380 C C . HIS B 1 80 ? 8.57 19.844 0.685 1 94.44 80 HIS B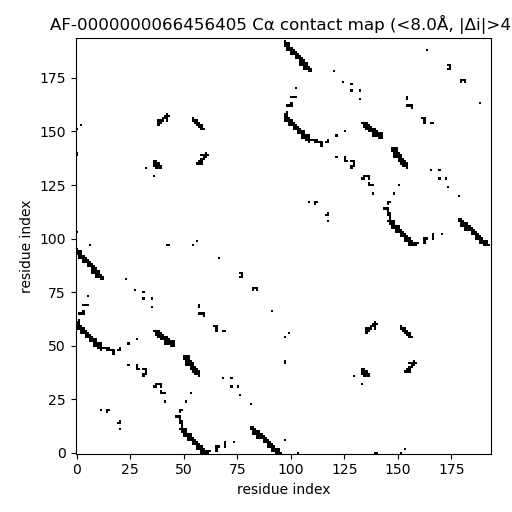 C 1
ATOM 1382 O O . HIS B 1 80 ? 8.445 20.109 1.882 1 94.44 80 HIS B O 1
ATOM 1388 N N . PRO B 1 81 ? 8.531 20.719 -0.163 1 91.12 81 PRO B N 1
ATOM 1389 C CA . PRO B 1 81 ? 8.625 22.125 0.196 1 91.12 81 PRO B CA 1
ATOM 1390 C C . PRO B 1 81 ? 7.359 22.641 0.886 1 91.12 81 PRO B C 1
ATOM 1392 O O . PRO B 1 81 ? 7.422 23.578 1.68 1 91.12 81 PRO B O 1
ATOM 1395 N N . GLU B 1 82 ? 6.328 22.031 0.596 1 89.75 82 GLU B N 1
ATOM 1396 C CA . GLU B 1 82 ? 5.066 22.562 1.099 1 89.75 82 GLU B CA 1
ATOM 1397 C C . GLU B 1 82 ? 4.727 21.984 2.469 1 89.75 82 GLU B C 1
ATOM 1399 O O . GLU B 1 82 ? 3.727 22.359 3.08 1 89.75 82 GLU B O 1
ATOM 1404 N N . PHE B 1 83 ? 5.484 21.094 2.934 1 93.62 83 PHE B N 1
ATOM 1405 C CA . PHE B 1 83 ? 5.215 20.422 4.203 1 93.62 83 PHE B CA 1
ATOM 1406 C C . PHE B 1 83 ? 6.426 20.516 5.125 1 93.62 83 PHE B C 1
ATOM 1408 O O . PHE B 1 83 ? 7.566 20.484 4.66 1 93.62 83 PHE B O 1
ATOM 1415 N N . GLU B 1 84 ? 6.102 20.656 6.41 1 97.19 84 GLU B N 1
ATOM 1416 C CA . GLU B 1 84 ? 7.113 20.438 7.441 1 97.19 84 GLU B CA 1
ATOM 1417 C C . GLU B 1 84 ? 6.891 19.125 8.172 1 97.19 84 GLU B C 1
ATOM 1419 O O . GLU B 1 84 ? 5.832 18.906 8.758 1 97.19 84 GLU B O 1
ATOM 1424 N N . LEU B 1 85 ? 7.848 18.266 8.125 1 98.44 85 LEU B N 1
ATOM 1425 C CA . LEU B 1 85 ? 7.75 16.969 8.812 1 98.44 85 LEU B CA 1
ATOM 1426 C C . LEU B 1 85 ? 7.953 17.141 10.312 1 98.44 85 LEU B C 1
ATOM 1428 O O . LEU B 1 85 ? 9.031 17.547 10.75 1 98.44 85 LEU B O 1
ATOM 1432 N N . LEU B 1 86 ? 6.922 16.875 11.016 1 98.31 86 LEU B N 1
ATOM 1433 C CA . LEU B 1 86 ? 6.992 17.031 12.461 1 98.31 86 LEU B CA 1
ATOM 1434 C C . LEU B 1 86 ? 7.492 15.742 13.125 1 98.31 86 LEU B C 1
ATOM 1436 O O . LEU B 1 86 ? 8.281 15.797 14.07 1 98.31 86 LEU B O 1
ATOM 1440 N N . SER B 1 87 ? 6.984 14.594 12.703 1 98.38 87 SER B N 1
ATOM 1441 C CA . SER B 1 87 ? 7.418 13.297 13.219 1 98.38 87 SER B CA 1
ATOM 1442 C C . SER B 1 87 ? 7.125 12.18 12.219 1 98.38 87 SER B C 1
ATOM 1444 O O . SER B 1 87 ? 6.316 12.352 11.305 1 98.38 87 SER B O 1
ATOM 1446 N N . VAL B 1 88 ? 7.828 11.078 12.391 1 98.38 88 VAL B N 1
ATOM 1447 C CA . VAL B 1 88 ? 7.617 9.891 11.578 1 98.38 88 VAL B CA 1
ATOM 1448 C C . VAL B 1 88 ? 7.754 8.641 12.445 1 98.38 88 VAL B C 1
ATOM 1450 O O . VAL B 1 88 ? 8.664 8.547 13.273 1 98.38 88 VAL B O 1
ATOM 1453 N N . ARG B 1 89 ? 6.762 7.82 12.328 1 98.31 89 ARG B N 1
ATOM 1454 C CA . ARG B 1 89 ? 6.867 6.473 12.875 1 98.31 89 ARG B CA 1
ATOM 1455 C C . ARG B 1 89 ? 6.965 5.438 11.758 1 98.31 89 ARG B C 1
ATOM 1457 O O . ARG B 1 89 ? 6.391 5.621 10.688 1 98.31 89 ARG B O 1
ATOM 1464 N N . ARG B 1 90 ? 7.703 4.367 12.094 1 97.88 90 ARG B N 1
ATOM 1465 C CA . ARG B 1 90 ? 7.949 3.357 11.07 1 97.88 90 ARG B CA 1
ATOM 1466 C C . ARG B 1 90 ? 7.883 1.953 11.664 1 97.88 90 ARG B C 1
ATOM 1468 O O . ARG B 1 90 ? 8.133 1.762 12.852 1 97.88 90 ARG B O 1
ATOM 1475 N N . GLY B 1 91 ? 7.457 1.032 10.867 1 97.88 91 GLY B N 1
ATOM 1476 C CA . GLY B 1 91 ? 7.496 -0.376 11.227 1 97.88 91 GLY B CA 1
ATOM 1477 C C . GLY B 1 91 ? 7.773 -1.288 10.047 1 97.88 91 GLY B C 1
ATOM 1478 O O . GLY B 1 91 ? 7.512 -0.923 8.898 1 97.88 91 GLY B O 1
ATOM 1479 N N . LEU B 1 92 ? 8.383 -2.371 10.305 1 97.81 92 LEU B N 1
ATOM 1480 C CA . LEU B 1 92 ? 8.695 -3.416 9.336 1 97.81 92 LEU B CA 1
ATOM 1481 C C . LEU B 1 92 ? 8.633 -4.797 9.977 1 97.81 92 LEU B C 1
ATOM 1483 O O . LEU B 1 92 ? 9.281 -5.043 10.992 1 97.81 92 LEU B O 1
ATOM 1487 N N . HIS B 1 93 ? 7.754 -5.66 9.461 1 96.75 93 HIS B N 1
ATOM 1488 C CA . HIS B 1 93 ? 7.652 -6.996 10.039 1 96.75 93 HIS B CA 1
ATOM 1489 C C . HIS B 1 93 ? 7.289 -8.031 8.984 1 96.75 93 HIS B C 1
ATOM 1491 O O . HIS B 1 93 ? 6.934 -7.672 7.855 1 96.75 93 HIS B O 1
ATOM 1497 N N . ARG B 1 94 ? 7.414 -9.258 9.273 1 97 94 ARG B N 1
ATOM 1498 C CA . ARG B 1 94 ? 7.02 -10.367 8.406 1 97 94 ARG B CA 1
ATOM 1499 C C . ARG B 1 94 ? 5.664 -10.93 8.82 1 97 94 ARG B C 1
ATOM 1501 O O . ARG B 1 94 ? 5.332 -10.953 10.008 1 97 94 ARG B O 1
ATOM 1508 N N . THR B 1 95 ? 4.914 -11.32 7.824 1 93.31 95 THR B N 1
ATOM 1509 C CA . THR B 1 95 ? 3.576 -11.812 8.133 1 93.31 95 THR B CA 1
ATOM 1510 C C . THR B 1 95 ? 3.648 -13.156 8.859 1 93.31 95 THR B C 1
ATOM 1512 O O . THR B 1 95 ? 2.678 -13.578 9.492 1 93.31 95 THR B O 1
ATOM 1515 N N . ASP B 1 96 ? 4.758 -13.891 8.812 1 86.25 96 ASP B N 1
ATOM 1516 C CA . ASP B 1 96 ? 4.855 -15.18 9.492 1 86.25 96 ASP B CA 1
ATOM 1517 C C . ASP B 1 96 ? 5.445 -15.016 10.891 1 86.25 96 ASP B C 1
ATOM 1519 O O . ASP B 1 96 ? 5.684 -16 11.594 1 86.25 96 ASP B O 1
ATOM 1523 N N . ASP B 1 97 ? 5.633 -13.812 11.289 1 73.56 97 ASP B N 1
ATOM 1524 C CA . ASP B 1 97 ? 6.117 -13.586 12.648 1 73.56 97 ASP B CA 1
ATOM 1525 C C . ASP B 1 97 ? 4.961 -13.562 13.641 1 73.56 97 ASP B C 1
ATOM 1527 O O . ASP B 1 97 ? 3.861 -13.117 13.312 1 73.56 97 ASP B O 1
#

Secondary structure (DSSP, 8-state):
-EEEEEEEEEEESS--SHHHHHHHHHHHHHHHHHHH--EEEEEE-TT-TTEEEEEEEEEES-HHHHHHHHHHHHHHHHH-TTEEEEEEEEEEEETT-/-EEEEEEEEEEESS--SHHHHHHHHHHHHHHHHHHH--EEEEEE-TT-TTEEEEEEEEEES-HHHHHHHHHHHHHHHHH-TTEEEEEEEEEEEETT-

Radius of gyration: 17.22 Å; Cα contacts (8 Å, |Δi|>4): 428; chains: 2; bounding box: 30×52×38 Å

InterPro domains:
  IPR007546 Protein of unknown function DUF503 [PF04456] (3-89)
  IPR007546 Protein of unknown function DUF503 [PTHR36441] (1-92)
  IPR036746 TT1725-like superfamily [G3DSA:3.30.70.1120] (1-96)
  IPR036746 TT1725-like superfamily [SSF103007] (1-96)

Organism: Mycobacterium tuberculosis (strain ATCC 25618 / H37Rv) (NCBI:txid83332)

Nearest PDB structures (foldseek):
  1j27-assembly1_A  TM=9.579E-01  e=3.431E-09  Thermus thermophilus HB8
  1q8b-assembly1_A  TM=5.921E-01  e=9.524E-04  Bacillus subtilis
  6nuk-assembly1_A  TM=5.031E-01  e=2.040E-03  synthetic construct
  4er8-assembly1_A  TM=4.529E-01  e=7.604E-03  Escherichia coli K-12
  8oz0-assembly1_D  TM=5.168E-01  e=2.834E-02  Homo sapiens

Solvent-accessible surface area (backbone atoms only — not comparable to full-atom values): 9865 Å² total; per-residue (Å²): 82,32,41,32,37,42,41,36,35,33,40,44,64,100,40,88,33,62,70,53,31,4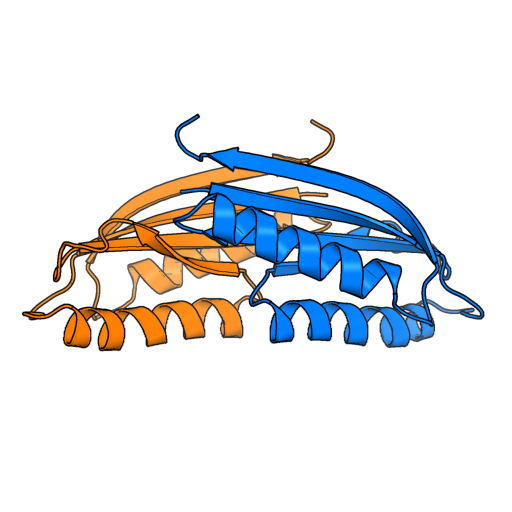9,67,57,49,49,58,53,33,51,46,47,25,70,76,64,52,21,3,43,28,77,28,38,51,82,90,40,42,38,37,40,19,40,28,33,18,34,40,25,57,40,64,68,57,41,51,50,52,51,52,52,51,50,50,52,54,61,65,34,85,69,38,43,67,74,48,76,47,74,51,73,49,49,73,87,107,82,33,41,31,37,39,40,36,35,33,38,44,65,100,41,87,34,61,70,52,30,48,67,59,48,49,58,53,34,49,47,48,26,70,75,65,52,22,3,43,31,75,28,38,50,81,89,38,40,38,36,40,19,40,27,36,19,35,40,25,57,41,64,70,58,40,51,51,52,52,51,50,52,50,49,51,53,59,63,33,85,70,41,43,67,73,47,75,46,74,51,74,50,48,73,87,107